Protein AF-A0A955VYC9-F1 (afdb_monomer)

Radius of gyration: 19.33 Å; Cα contacts (8 Å, |Δi|>4): 303; chains: 1; bounding box: 52×33×52 Å

Foldseek 3Di:
DVDPVCCPQLLNDQAPQPDQDSRSPPPQHRLSDPSCPPPLLNDDAPQWFLDSPSPPLAHRLRRPNCVPPPNNPPQAADDLVRQLVVCVVQPQVQADDLPGDQRQHSHPPRCVDFEPAAPVSFDRQAGCQDALALPRHPVLCLLSVVCVVRPDARPVHPDDRDTSSVSSNPRNNRNPGDD

Sequence (179 aa):
CADPDCARVPRCQPEICDNGVDDDADRLVDCADPQCAGALVCQPEDCANGRDDNGDGRVDCDDPTCEGDEACVGIPAFTQAEIQALFNRDCVGCHVGGASLGGLTLDAPFTATTVDVPATRVRIDLDLIEPGDRNSSFLYLKLAGLQGAVGGNQMPQGGVPYDAVTLERIGRWIDELAR

pLDDT: mean 87.38, std 7.94, range [55.34, 97.06]

Structure (mmCIF, N/CA/C/O backbone):
data_AF-A0A955VYC9-F1
#
_entry.id   AF-A0A955VYC9-F1
#
loop_
_atom_site.group_PDB
_atom_site.id
_atom_site.type_symbol
_atom_site.label_atom_id
_atom_site.label_alt_id
_atom_site.label_comp_id
_atom_site.label_asym_id
_atom_site.label_entity_id
_atom_site.label_seq_id
_atom_site.pdbx_PDB_ins_code
_atom_site.Cartn_x
_atom_site.Cartn_y
_atom_site.Cartn_z
_atom_site.occupancy
_atom_site.B_iso_or_equiv
_atom_site.auth_seq_id
_atom_site.auth_comp_id
_atom_site.auth_asym_id
_atom_site.auth_atom_id
_atom_site.pdbx_PDB_model_num
ATOM 1 N N . CYS A 1 1 ? -23.727 -8.497 28.173 1.00 73.88 1 CYS A N 1
ATOM 2 C CA . CYS A 1 1 ? -23.259 -9.583 27.292 1.00 73.88 1 CYS A CA 1
ATOM 3 C C . CYS A 1 1 ? -23.232 -10.942 27.997 1.00 73.88 1 CYS A C 1
ATOM 5 O O . CYS A 1 1 ? -23.511 -11.938 27.355 1.00 73.88 1 CYS A O 1
ATOM 7 N N . ALA A 1 2 ? -22.999 -11.006 29.319 1.00 75.25 2 ALA A N 1
ATOM 8 C CA . ALA A 1 2 ? -23.155 -12.247 30.100 1.00 75.25 2 ALA A CA 1
ATOM 9 C C . ALA A 1 2 ? -24.620 -12.658 30.378 1.00 75.25 2 ALA A C 1
ATOM 11 O O . ALA A 1 2 ?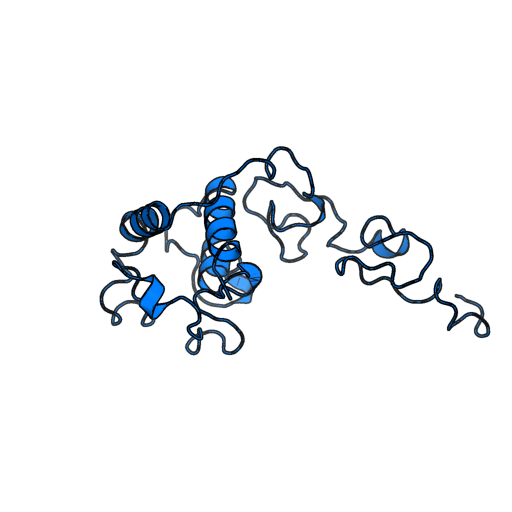 -24.876 -13.777 30.812 1.00 75.25 2 ALA A O 1
ATOM 12 N N . ASP A 1 3 ? -25.572 -11.751 30.147 1.00 82.88 3 ASP A N 1
ATOM 13 C CA . ASP A 1 3 ? -27.005 -12.026 30.226 1.00 82.88 3 ASP A CA 1
ATOM 14 C C . ASP A 1 3 ? -27.509 -12.534 28.856 1.00 82.88 3 ASP A C 1
ATOM 16 O O . ASP A 1 3 ? -27.372 -11.791 27.874 1.00 82.88 3 ASP A O 1
ATOM 20 N N . PRO A 1 4 ? -28.081 -13.756 28.766 1.00 82.44 4 PRO A N 1
ATOM 21 C CA . PRO A 1 4 ? -28.621 -14.316 27.526 1.00 82.44 4 PRO A CA 1
ATOM 22 C C . PRO A 1 4 ? -29.691 -13.447 26.856 1.00 82.44 4 PRO A C 1
ATOM 24 O O . PRO A 1 4 ? -29.758 -13.410 25.626 1.00 82.44 4 PRO A O 1
ATOM 27 N N . ASP A 1 5 ? -30.483 -12.706 27.635 1.00 84.50 5 ASP A N 1
ATOM 28 C CA . ASP A 1 5 ? -31.526 -11.816 27.112 1.00 84.50 5 ASP A CA 1
ATOM 29 C C . ASP A 1 5 ? -30.917 -10.573 26.438 1.00 84.50 5 ASP A C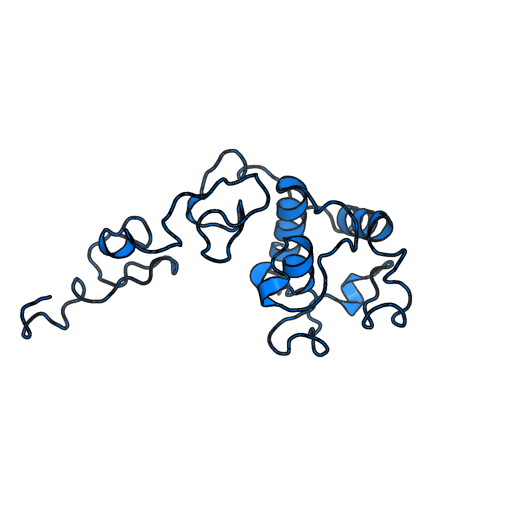 1
ATOM 31 O O . ASP A 1 5 ? -31.541 -9.934 25.590 1.00 84.50 5 ASP A O 1
ATOM 35 N N . CYS A 1 6 ? -29.657 -10.261 26.760 1.00 82.44 6 CYS A N 1
ATOM 36 C CA . CYS A 1 6 ? -28.871 -9.183 26.165 1.00 82.44 6 CYS A CA 1
ATOM 37 C C . CYS A 1 6 ? -27.817 -9.686 25.165 1.00 82.44 6 CYS A C 1
ATOM 39 O O . CYS A 1 6 ? -26.932 -8.924 24.792 1.00 82.44 6 CYS A O 1
ATOM 41 N N . ALA A 1 7 ? -27.857 -10.946 24.725 1.00 77.69 7 ALA A N 1
ATOM 42 C CA . ALA A 1 7 ? -26.824 -11.491 23.836 1.00 77.69 7 ALA A CA 1
ATOM 43 C C . ALA A 1 7 ? -26.878 -10.936 22.398 1.00 77.69 7 ALA A C 1
ATOM 45 O O . ALA A 1 7 ? -25.959 -11.161 21.621 1.00 77.69 7 ALA A O 1
ATOM 46 N N . ARG A 1 8 ? -27.964 -10.244 22.024 1.00 75.25 8 ARG A N 1
ATOM 47 C CA . ARG A 1 8 ? -28.187 -9.705 20.668 1.00 75.25 8 ARG A CA 1
ATOM 48 C C . ARG A 1 8 ? -28.364 -8.190 20.619 1.00 75.25 8 ARG A C 1
ATOM 50 O O . ARG A 1 8 ? -28.772 -7.665 19.586 1.00 75.25 8 ARG A O 1
ATOM 57 N N . VAL A 1 9 ? -28.143 -7.486 21.730 1.00 79.25 9 VAL A N 1
ATOM 58 C CA . VAL A 1 9 ? -28.120 -6.017 21.667 1.00 79.25 9 VAL A CA 1
ATOM 59 C C . VAL A 1 9 ? -26.831 -5.575 20.968 1.00 79.25 9 VAL A C 1
ATOM 61 O O . VAL A 1 9 ? -25.833 -6.274 21.137 1.00 79.25 9 VAL A O 1
ATOM 64 N N . PRO A 1 10 ? -26.841 -4.452 20.223 1.00 75.25 10 PRO A N 1
ATOM 65 C CA . PRO A 1 10 ? -25.688 -3.999 19.444 1.00 75.25 10 PRO A CA 1
ATOM 66 C C . PRO A 1 10 ? -24.385 -3.996 20.249 1.00 75.25 10 PRO A C 1
ATOM 68 O O . PRO A 1 10 ? -23.497 -4.746 19.892 1.00 75.25 10 PRO A O 1
ATOM 71 N N . ARG A 1 11 ? -24.362 -3.346 21.424 1.00 74.31 11 ARG A N 1
ATOM 72 C C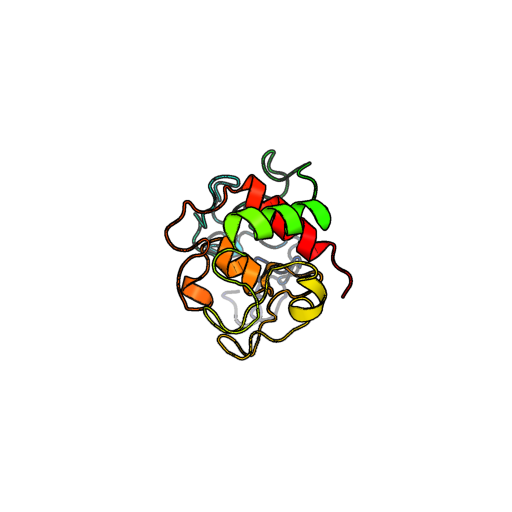A . ARG A 1 11 ? -23.214 -3.241 22.365 1.00 74.31 11 ARG A CA 1
ATOM 73 C C . ARG A 1 11 ? -22.654 -4.556 22.943 1.00 74.31 11 ARG A C 1
ATOM 75 O O . ARG A 1 11 ? -22.026 -4.582 23.998 1.00 74.31 11 ARG A O 1
ATOM 82 N N . CYS A 1 12 ? -23.128 -5.683 22.432 1.00 78.50 12 CYS A N 1
ATOM 83 C CA . CYS A 1 12 ? -22.683 -7.025 22.781 1.00 78.50 12 CYS A CA 1
ATOM 84 C C . CYS A 1 12 ? -22.311 -7.841 21.541 1.00 78.50 12 CYS A C 1
ATOM 86 O O . CYS A 1 12 ? -22.086 -9.048 21.670 1.00 78.50 12 CYS A O 1
ATOM 88 N N . GLN A 1 13 ? -22.290 -7.214 20.364 1.00 83.12 13 GLN A N 1
ATOM 89 C CA . GLN A 1 13 ? -21.647 -7.764 19.186 1.00 83.12 13 GLN A CA 1
ATOM 90 C C . GLN A 1 13 ? -20.135 -7.539 19.305 1.00 83.12 13 GLN A C 1
ATOM 92 O O . GLN A 1 13 ? -19.727 -6.557 19.920 1.00 83.12 13 GLN A O 1
ATOM 97 N N . PRO A 1 14 ? -19.317 -8.488 18.823 1.00 88.06 14 PRO A N 1
ATOM 98 C CA . PRO A 1 14 ? -17.882 -8.281 18.720 1.00 88.06 14 PRO A CA 1
ATOM 99 C C . PRO A 1 14 ? -17.572 -7.168 17.723 1.00 88.06 14 PRO A C 1
ATOM 101 O O . PRO A 1 14 ? -18.124 -7.189 16.622 1.00 88.06 14 PRO A O 1
ATOM 104 N N . GLU A 1 15 ? -16.656 -6.284 18.094 1.00 92.44 15 GLU A N 1
ATOM 105 C CA . GLU A 1 15 ? -16.107 -5.271 17.194 1.00 92.44 15 GLU A CA 1
ATOM 106 C C . GLU A 1 15 ? -15.158 -5.897 16.154 1.00 92.44 15 GLU A C 1
ATOM 108 O O . GLU A 1 15 ? -14.339 -6.763 16.499 1.00 92.44 15 GLU A O 1
ATOM 113 N N . ILE A 1 16 ? -15.253 -5.488 14.882 1.00 93.00 16 ILE A N 1
ATOM 114 C CA . ILE A 1 16 ? -14.238 -5.792 13.866 1.00 93.00 16 ILE A CA 1
ATOM 115 C C . ILE A 1 16 ? -13.280 -4.605 13.823 1.00 93.00 16 ILE A C 1
ATOM 117 O O . ILE A 1 16 ? -13.573 -3.573 13.245 1.00 93.00 16 ILE A O 1
ATOM 121 N N . CYS A 1 17 ? -12.108 -4.780 14.420 1.00 93.62 17 CYS A N 1
ATOM 122 C CA . CYS A 1 17 ? -11.203 -3.690 14.788 1.00 93.62 17 CYS A CA 1
ATOM 123 C C . CYS A 1 17 ? -10.485 -2.943 13.643 1.00 93.62 17 CYS A C 1
ATOM 125 O O . CYS A 1 17 ? -9.518 -2.238 13.923 1.00 93.62 17 CYS A O 1
ATOM 127 N N . ASP A 1 18 ? -10.857 -3.153 12.381 1.00 90.06 18 ASP A N 1
ATOM 128 C CA . ASP A 1 18 ? -10.150 -2.604 11.216 1.00 90.06 18 ASP A CA 1
ATOM 129 C C . ASP A 1 18 ? -11.044 -2.300 10.002 1.00 90.06 18 ASP A C 1
ATOM 131 O O . ASP A 1 18 ? -10.540 -2.180 8.877 1.00 90.06 18 ASP A O 1
ATOM 135 N N . ASN A 1 19 ? -12.363 -2.199 10.197 1.00 90.75 19 ASN A N 1
ATOM 136 C CA . ASN A 1 19 ? -13.323 -2.041 9.103 1.00 90.75 19 ASN A CA 1
ATOM 137 C C . ASN A 1 19 ? -13.879 -0.610 8.957 1.00 90.75 19 ASN A C 1
ATOM 139 O O . ASN A 1 19 ? -14.611 -0.351 7.993 1.00 90.75 19 ASN A O 1
ATOM 143 N N . GLY A 1 20 ? -13.537 0.318 9.860 1.00 91.12 20 GLY A N 1
ATOM 144 C CA . GLY A 1 20 ? -14.005 1.707 9.820 1.00 91.12 20 GLY A CA 1
ATOM 145 C C . GLY A 1 20 ? -15.453 1.895 10.278 1.00 91.12 20 GLY A C 1
ATOM 146 O O . GLY A 1 20 ? -16.055 2.938 9.994 1.00 91.12 20 GLY A O 1
ATOM 147 N N . VAL A 1 21 ? -16.049 0.887 10.914 1.00 93.69 21 VAL A N 1
ATOM 148 C CA . VAL A 1 21 ? -17.444 0.849 11.365 1.00 93.69 21 VAL A CA 1
ATOM 149 C C . VAL A 1 21 ? -17.474 0.685 12.888 1.00 93.69 21 VAL A C 1
ATOM 151 O O . VAL A 1 21 ? -16.519 0.242 13.495 1.00 93.69 21 VAL A O 1
ATOM 154 N N . ASP A 1 22 ? -18.565 1.140 13.500 1.00 93.00 22 ASP A N 1
ATOM 155 C CA . ASP A 1 22 ? -18.925 0.871 14.897 1.00 93.00 22 ASP A CA 1
ATOM 156 C C . ASP A 1 22 ? -19.878 -0.336 14.873 1.00 93.00 22 ASP A C 1
ATOM 158 O O . ASP A 1 22 ? -21.089 -0.180 14.645 1.00 93.00 22 ASP A O 1
ATOM 162 N N . ASP A 1 23 ? -19.320 -1.545 14.941 1.00 92.19 23 ASP A N 1
ATOM 163 C CA . ASP A 1 23 ? -20.053 -2.805 14.758 1.00 92.19 23 ASP A CA 1
ATOM 164 C C . ASP A 1 23 ? -20.979 -3.114 15.940 1.00 92.19 23 ASP A C 1
ATOM 166 O O . ASP A 1 23 ? -22.039 -3.743 15.773 1.00 92.19 23 ASP A O 1
ATOM 170 N N . ASP A 1 24 ? -20.616 -2.641 17.132 1.00 90.69 24 ASP A N 1
ATOM 171 C CA . ASP A 1 24 ? -21.398 -2.802 18.352 1.00 90.69 24 ASP A CA 1
ATOM 172 C C . ASP A 1 24 ? -22.317 -1.588 18.673 1.00 90.69 24 ASP A C 1
ATOM 174 O O . ASP A 1 24 ? -23.186 -1.633 19.556 1.00 90.69 24 ASP A O 1
ATOM 178 N N . ALA A 1 25 ? -22.271 -0.544 17.849 1.00 90.75 25 ALA A N 1
ATOM 179 C CA . ALA A 1 25 ? -23.091 0.664 17.936 1.00 90.75 25 ALA A CA 1
ATOM 180 C C . ALA A 1 25 ? -22.966 1.427 19.276 1.00 90.75 25 ALA A C 1
ATOM 182 O O . ALA A 1 25 ? -23.942 2.069 19.718 1.00 90.75 25 ALA A O 1
ATOM 183 N N . ASP A 1 26 ? -21.821 1.344 19.959 1.00 90.81 26 ASP A N 1
ATOM 184 C CA . ASP A 1 26 ? -21.543 2.070 21.200 1.00 90.81 26 ASP A CA 1
ATOM 185 C C . ASP A 1 26 ? -20.916 3.467 20.993 1.00 90.81 26 ASP A C 1
ATOM 187 O O . ASP A 1 26 ? -20.900 4.282 21.932 1.00 90.81 26 ASP A O 1
ATOM 191 N N . ARG A 1 27 ? -20.623 3.814 19.729 1.00 92.31 27 ARG A N 1
ATOM 192 C CA . ARG A 1 27 ? -19.975 5.035 19.205 1.00 92.31 27 ARG A CA 1
ATOM 193 C C . ARG A 1 27 ? -18.454 5.036 19.245 1.00 92.31 27 ARG A C 1
ATOM 195 O O . ARG A 1 27 ? -17.866 6.108 19.050 1.00 92.31 27 ARG A O 1
ATOM 202 N N . LEU A 1 28 ? -17.830 3.901 19.494 1.00 93.06 28 LEU A N 1
ATOM 203 C CA . LEU A 1 28 ? -16.399 3.719 19.355 1.00 93.06 28 LEU A CA 1
ATOM 204 C C . LEU A 1 28 ? -16.162 2.869 18.104 1.00 93.06 28 LEU A C 1
ATOM 206 O O . LEU A 1 28 ? -16.914 1.958 17.806 1.00 93.06 28 LEU A O 1
ATOM 210 N N . VAL A 1 29 ? -15.188 3.274 17.295 1.00 93.19 29 VAL A N 1
ATOM 211 C CA . VAL A 1 29 ? -14.887 2.652 15.999 1.00 93.19 29 VAL A CA 1
ATOM 212 C C . VAL A 1 29 ? -13.497 2.049 16.094 1.00 93.19 29 VAL A C 1
ATOM 214 O O . VAL A 1 29 ? -12.576 2.733 16.560 1.00 93.19 29 VAL A O 1
ATOM 217 N N . ASP A 1 30 ? -13.343 0.810 15.633 1.00 92.19 30 ASP A N 1
ATOM 218 C CA . ASP A 1 30 ? -12.056 0.123 15.512 1.00 92.19 30 ASP A CA 1
ATOM 219 C C . ASP A 1 30 ? -11.197 0.224 16.796 1.00 92.19 30 ASP A C 1
ATOM 221 O O . ASP A 1 30 ? -11.635 -0.089 17.900 1.00 92.19 30 ASP A O 1
ATOM 225 N N . CYS A 1 31 ? -9.958 0.713 16.694 1.00 92.75 31 CYS A N 1
ATOM 226 C CA . CYS A 1 31 ? -9.025 0.834 17.813 1.00 92.75 31 CYS A CA 1
ATOM 227 C C . CYS A 1 31 ? -9.406 1.881 18.868 1.00 92.75 31 CYS A C 1
ATOM 229 O O . CYS A 1 31 ? -8.776 1.939 19.928 1.00 92.75 31 CYS A O 1
ATOM 231 N N . ALA A 1 32 ? -10.429 2.704 18.617 1.00 92.69 32 ALA A N 1
ATOM 232 C CA . ALA A 1 32 ? -11.029 3.517 19.669 1.00 92.69 32 ALA A CA 1
ATOM 233 C C . ALA A 1 32 ? -11.928 2.681 20.602 1.00 92.69 32 ALA A C 1
ATOM 235 O O . ALA A 1 32 ? -12.249 3.148 21.701 1.00 92.69 32 ALA A O 1
ATOM 236 N N . ASP A 1 33 ? -12.315 1.470 20.187 1.00 93.12 33 ASP A N 1
ATOM 237 C CA . ASP A 1 33 ? -13.179 0.567 20.935 1.00 93.12 33 ASP A CA 1
ATOM 238 C C . ASP A 1 33 ? -12.409 -0.280 21.984 1.00 93.12 33 ASP A C 1
ATOM 240 O O . ASP A 1 33 ? -11.379 -0.899 21.688 1.00 93.12 33 ASP A O 1
ATOM 244 N N . PRO A 1 34 ? -12.882 -0.363 23.245 1.00 91.88 34 PRO A N 1
ATOM 245 C CA . PRO A 1 34 ? -12.245 -1.154 24.296 1.00 91.88 34 PRO A CA 1
ATOM 246 C C . PRO A 1 34 ? -12.221 -2.670 24.052 1.00 91.88 34 PRO A C 1
ATOM 248 O O . PRO A 1 34 ? -11.365 -3.356 24.621 1.00 91.88 34 PRO A O 1
ATOM 251 N N . GLN A 1 35 ? -13.146 -3.217 23.261 1.00 90.56 35 GLN A N 1
ATOM 252 C CA . GLN A 1 35 ? -13.141 -4.616 22.832 1.00 90.56 35 GLN A CA 1
ATOM 253 C C . GLN A 1 35 ? -11.917 -4.926 21.953 1.00 90.56 35 GLN A C 1
ATOM 255 O O . GLN A 1 35 ? -11.426 -6.059 21.977 1.00 90.56 35 GLN A O 1
ATOM 260 N N . CYS A 1 36 ? -11.357 -3.917 21.277 1.00 93.56 36 CYS A N 1
ATOM 261 C CA . CYS A 1 36 ? -10.180 -4.029 20.416 1.00 93.56 36 CYS A CA 1
ATOM 262 C C . CYS A 1 36 ? -8.833 -3.935 21.147 1.00 93.56 36 CYS A C 1
ATOM 264 O O . CYS A 1 36 ? -7.784 -4.100 20.529 1.00 93.56 36 CYS A O 1
ATOM 266 N N . ALA A 1 37 ? -8.818 -3.777 22.476 1.00 91.19 37 ALA A N 1
ATOM 267 C CA . ALA A 1 37 ? -7.582 -3.619 23.256 1.00 91.19 37 ALA A CA 1
ATOM 268 C C . ALA A 1 37 ? -6.559 -4.770 23.100 1.00 91.19 37 ALA A C 1
ATOM 270 O O . ALA A 1 37 ? -5.375 -4.588 23.385 1.00 91.19 37 ALA A O 1
ATOM 271 N N . GLY A 1 38 ? -7.007 -5.963 22.693 1.00 89.50 38 GLY A N 1
ATOM 272 C CA . GLY A 1 38 ? -6.149 -7.124 22.431 1.00 89.50 38 GLY A CA 1
ATOM 273 C C . GLY A 1 38 ? -5.926 -7.445 20.951 1.00 89.50 38 GLY A C 1
ATOM 274 O O . GLY A 1 38 ? -5.281 -8.452 20.661 1.00 89.50 38 GLY A O 1
ATOM 275 N N . ALA A 1 39 ? -6.483 -6.657 20.028 1.00 93.00 39 ALA A N 1
ATOM 276 C CA . ALA A 1 39 ? -6.310 -6.866 18.596 1.00 93.00 39 ALA A CA 1
ATOM 277 C C . ALA A 1 39 ? -4.910 -6.405 18.158 1.00 93.00 39 ALA A C 1
ATOM 279 O O . ALA A 1 39 ? -4.419 -5.388 18.652 1.00 93.00 39 ALA A O 1
ATOM 280 N N . LEU A 1 40 ? -4.269 -7.166 17.259 1.00 92.56 40 LEU A N 1
ATOM 281 C CA . LEU A 1 40 ? -2.926 -6.846 16.750 1.00 92.56 40 LEU A CA 1
ATOM 282 C C . LEU A 1 40 ? -2.922 -5.531 15.967 1.00 92.56 40 LEU A C 1
ATOM 284 O O . LEU A 1 40 ? -2.083 -4.692 16.249 1.00 92.56 40 LEU A O 1
ATOM 288 N N . VAL A 1 41 ? -3.954 -5.309 15.147 1.00 91.25 41 VAL A N 1
ATOM 289 C CA . VAL A 1 41 ? -4.198 -4.074 14.372 1.00 91.25 41 VAL A CA 1
ATOM 290 C C . VAL A 1 41 ? -4.329 -2.797 15.214 1.00 91.25 41 VAL A C 1
ATOM 292 O O . VAL A 1 41 ? -4.343 -1.693 14.687 1.00 91.25 41 VAL A O 1
ATOM 295 N N . CYS A 1 42 ? -4.440 -2.936 16.538 1.00 93.38 42 CYS A N 1
ATOM 296 C CA . CYS A 1 42 ? -4.492 -1.820 17.480 1.00 93.38 42 CYS A CA 1
ATOM 297 C C . CYS A 1 42 ? -3.272 -1.756 18.405 1.00 93.38 42 CYS A C 1
ATOM 299 O O . CYS A 1 42 ? -3.244 -0.936 19.328 1.00 93.38 42 CYS A O 1
ATOM 301 N N . GLN A 1 43 ? -2.283 -2.637 18.220 1.00 94.19 43 GLN A N 1
ATOM 302 C CA . GLN A 1 43 ? -1.012 -2.523 18.925 1.00 94.19 43 GLN A CA 1
ATOM 303 C C . GLN A 1 43 ? -0.115 -1.511 18.199 1.00 94.19 43 GLN A C 1
ATOM 305 O O . GLN A 1 43 ? -0.191 -1.407 16.980 1.00 94.19 43 GLN A O 1
ATOM 310 N N . PRO A 1 44 ? 0.734 -0.771 18.933 1.00 92.50 44 PRO A N 1
ATOM 311 C CA . PRO A 1 44 ? 1.580 0.256 18.335 1.00 92.50 44 PRO A CA 1
ATOM 312 C C . PRO A 1 44 ? 2.509 -0.287 17.247 1.00 92.50 44 PRO A C 1
ATOM 314 O O . PRO A 1 44 ? 3.176 -1.298 17.474 1.00 92.50 44 PRO A O 1
ATOM 317 N N . GLU A 1 45 ? 2.616 0.465 16.157 1.00 93.38 45 GLU A N 1
ATOM 318 C CA . GLU A 1 45 ? 3.530 0.235 15.038 1.00 93.38 45 GLU A CA 1
ATOM 319 C C . GLU A 1 45 ? 4.668 1.281 15.029 1.00 93.38 45 GLU A C 1
ATOM 321 O O . GLU A 1 45 ? 4.497 2.406 15.515 1.00 93.38 45 GLU A O 1
ATOM 326 N N . ASP A 1 46 ? 5.848 0.936 14.502 1.00 92.94 46 ASP A N 1
ATOM 327 C CA . ASP A 1 46 ? 6.881 1.923 14.154 1.00 92.94 46 ASP A CA 1
ATOM 328 C C . ASP A 1 46 ? 6.757 2.268 12.667 1.00 92.94 46 ASP A C 1
ATOM 330 O O . ASP A 1 46 ? 7.271 1.579 11.793 1.00 92.94 46 ASP A O 1
ATOM 334 N N . CYS A 1 47 ? 6.084 3.387 12.406 1.00 92.56 47 CYS A N 1
ATOM 335 C CA . CYS A 1 47 ? 5.564 3.806 11.103 1.00 92.56 47 CYS A CA 1
ATOM 336 C C . CYS A 1 47 ? 6.597 4.103 9.997 1.00 92.56 47 CYS A C 1
ATOM 338 O O . CYS A 1 47 ? 6.248 4.700 8.976 1.00 92.56 47 CYS A O 1
ATOM 340 N N . ALA A 1 48 ? 7.879 3.798 10.201 1.00 90.19 48 ALA A N 1
ATOM 341 C CA . ALA A 1 48 ? 8.948 4.190 9.286 1.00 90.19 48 ALA A CA 1
ATOM 342 C C . ALA A 1 48 ? 10.111 3.192 9.181 1.00 90.19 48 ALA A C 1
ATOM 344 O O . ALA A 1 48 ? 11.169 3.548 8.637 1.00 90.19 48 ALA A O 1
ATOM 345 N N . ASN A 1 49 ? 9.982 1.980 9.720 1.00 86.56 49 ASN A N 1
ATOM 346 C CA . ASN A 1 49 ? 11.101 1.044 9.810 1.00 86.56 49 ASN A CA 1
ATOM 347 C C . ASN A 1 49 ? 11.069 -0.086 8.761 1.00 86.56 49 ASN A C 1
ATOM 349 O O . ASN A 1 49 ? 12.039 -0.858 8.677 1.00 86.56 49 ASN A O 1
ATOM 353 N N . GLY A 1 50 ? 10.031 -0.143 7.919 1.00 81.62 50 GLY A N 1
ATOM 354 C CA . GLY A 1 50 ? 9.890 -1.146 6.865 1.00 81.62 50 GLY A CA 1
ATOM 355 C C . GLY A 1 50 ? 9.510 -2.525 7.394 1.00 81.62 50 GLY A C 1
ATOM 356 O O . GLY A 1 50 ? 9.877 -3.529 6.771 1.00 81.62 50 GLY A O 1
ATOM 357 N N . ARG A 1 51 ? 8.892 -2.603 8.575 1.00 84.81 51 ARG A N 1
ATOM 358 C CA . ARG A 1 51 ? 8.492 -3.848 9.239 1.00 84.81 51 ARG A CA 1
ATOM 359 C C . ARG A 1 51 ? 7.034 -3.759 9.669 1.00 84.81 51 ARG A C 1
ATOM 361 O O . ARG A 1 51 ? 6.413 -2.718 9.581 1.00 84.81 51 ARG A O 1
ATOM 368 N N . ASP A 1 52 ? 6.535 -4.931 10.024 1.00 86.75 52 ASP A N 1
ATOM 369 C CA . ASP A 1 52 ? 5.256 -5.160 10.681 1.00 86.75 52 ASP A CA 1
ATOM 370 C C . ASP A 1 52 ? 5.613 -5.484 12.142 1.00 86.75 52 ASP A C 1
ATOM 372 O O . ASP A 1 52 ? 6.063 -6.601 12.449 1.00 86.75 52 ASP A O 1
ATOM 376 N N . ASP A 1 53 ? 5.609 -4.466 13.001 1.00 91.19 53 ASP A N 1
ATOM 377 C CA . ASP A 1 53 ? 6.042 -4.535 14.398 1.00 91.19 53 ASP A CA 1
ATOM 378 C C . ASP A 1 53 ? 4.960 -5.104 15.313 1.00 91.19 53 ASP A C 1
ATOM 380 O O . ASP A 1 53 ? 5.281 -5.795 16.294 1.00 91.19 53 ASP A O 1
ATOM 384 N N . ASN A 1 54 ? 3.690 -4.861 14.989 1.00 91.81 54 ASN A N 1
ATOM 385 C CA . ASN A 1 54 ? 2.557 -5.427 15.709 1.00 91.81 54 ASN A CA 1
ATOM 386 C C . ASN A 1 54 ? 2.165 -6.845 15.240 1.00 91.81 54 ASN A C 1
ATOM 388 O O . ASN A 1 54 ? 1.520 -7.587 15.994 1.00 91.81 54 ASN A O 1
ATOM 392 N N . GLY A 1 55 ? 2.630 -7.277 14.067 1.00 89.38 55 GLY A N 1
ATOM 393 C CA . GLY A 1 55 ? 2.396 -8.601 13.498 1.00 89.38 55 GLY A CA 1
ATOM 394 C C . GLY A 1 55 ? 1.005 -8.785 12.888 1.00 89.38 55 GLY A C 1
ATOM 395 O O . GLY A 1 55 ? 0.527 -9.928 12.840 1.00 89.38 55 GLY A O 1
ATOM 396 N N . ASP A 1 56 ? 0.324 -7.708 12.500 1.00 86.94 56 ASP A N 1
ATOM 397 C CA . ASP A 1 56 ? -1.020 -7.740 11.917 1.00 86.94 56 ASP A CA 1
ATOM 398 C C . ASP A 1 56 ? -1.016 -7.933 10.383 1.00 86.94 56 ASP A C 1
ATOM 400 O O . ASP A 1 56 ? -2.056 -8.228 9.783 1.00 86.94 56 ASP A O 1
ATOM 404 N N . GLY A 1 57 ? 0.168 -7.879 9.764 1.00 83.62 57 GLY A N 1
ATOM 405 C CA . GLY A 1 57 ? 0.392 -8.040 8.331 1.00 83.62 57 GLY A CA 1
ATOM 406 C C . GLY A 1 57 ? 0.416 -6.735 7.534 1.00 83.62 57 GLY A C 1
ATOM 407 O O . GLY A 1 57 ? 0.586 -6.799 6.310 1.00 83.62 57 GLY A O 1
ATOM 408 N N . ARG A 1 58 ? 0.252 -5.585 8.187 1.00 85.12 58 ARG A N 1
ATOM 409 C CA . ARG A 1 58 ? 0.362 -4.239 7.623 1.00 85.12 58 ARG A CA 1
ATOM 410 C C . ARG A 1 58 ? 1.701 -3.636 8.064 1.00 85.12 58 ARG A C 1
ATOM 412 O O . ARG A 1 58 ? 2.284 -4.038 9.057 1.00 85.12 58 ARG A O 1
ATOM 419 N N . VAL A 1 59 ? 2.273 -2.771 7.231 1.00 86.31 59 VAL A N 1
ATOM 420 C CA . VAL A 1 59 ? 3.647 -2.265 7.403 1.00 86.31 59 VAL A CA 1
ATOM 421 C C . VAL A 1 59 ? 3.625 -0.752 7.309 1.00 86.31 59 VAL A C 1
ATOM 423 O O . VAL A 1 59 ? 3.060 -0.211 6.355 1.00 86.31 59 VAL A O 1
ATOM 426 N N . ASP A 1 60 ? 4.307 -0.082 8.235 1.00 88.62 60 ASP A N 1
ATOM 427 C CA . ASP A 1 60 ? 4.488 1.370 8.236 1.00 88.62 60 ASP A CA 1
ATOM 428 C C . ASP A 1 60 ? 3.161 2.131 7.980 1.00 88.62 60 ASP A C 1
ATOM 430 O O . ASP A 1 60 ? 2.176 1.976 8.690 1.00 88.62 60 ASP A O 1
ATOM 434 N N . CYS A 1 61 ? 3.098 2.940 6.920 1.00 90.50 61 CYS A N 1
ATOM 435 C CA . CYS A 1 61 ? 1.947 3.770 6.571 1.00 90.50 61 CYS A CA 1
ATOM 436 C C . CYS A 1 61 ? 0.720 3.003 6.070 1.00 90.50 61 CYS A C 1
ATOM 438 O O . CYS A 1 61 ? -0.339 3.612 5.906 1.00 90.50 61 CYS A O 1
ATOM 440 N N . ASP A 1 62 ? 0.857 1.701 5.818 1.00 85.88 62 ASP A N 1
ATOM 441 C CA . ASP A 1 62 ? -0.277 0.828 5.526 1.00 85.88 62 ASP A CA 1
ATOM 442 C C . ASP A 1 62 ? -0.957 0.332 6.823 1.00 85.88 62 ASP A C 1
ATOM 444 O O . ASP A 1 62 ? -2.067 -0.212 6.764 1.00 85.88 62 ASP A O 1
ATOM 448 N N . ASP A 1 63 ? -0.322 0.535 7.985 1.00 89.00 63 ASP A N 1
ATOM 449 C CA . ASP A 1 63 ? -0.853 0.199 9.305 1.00 89.00 63 ASP A CA 1
ATOM 450 C C . ASP A 1 63 ? -1.839 1.274 9.827 1.00 89.00 63 ASP A C 1
ATOM 452 O O . ASP A 1 63 ? -1.528 2.472 9.814 1.00 89.00 63 ASP A O 1
ATOM 456 N N . PRO A 1 64 ? -3.038 0.893 10.313 1.00 87.81 64 PRO A N 1
ATOM 457 C CA . PRO A 1 64 ? -4.035 1.825 10.843 1.00 87.81 64 PRO A CA 1
ATOM 458 C C . PRO A 1 64 ? -3.563 2.647 12.041 1.00 87.81 64 PRO A C 1
ATOM 460 O O . PRO A 1 64 ? -4.015 3.777 12.227 1.00 87.81 64 PRO A O 1
ATOM 463 N N . THR A 1 65 ? -2.649 2.123 12.856 1.00 90.69 65 THR A N 1
ATOM 464 C CA . THR A 1 65 ? -2.108 2.846 14.011 1.00 90.69 65 THR A CA 1
ATOM 465 C C . THR A 1 65 ? -1.148 3.969 13.611 1.00 90.69 65 THR A C 1
ATOM 467 O O . THR A 1 65 ? -0.877 4.852 14.427 1.00 90.69 65 THR A O 1
ATOM 470 N N . CYS A 1 66 ? -0.718 4.000 12.345 1.00 91.25 66 CYS A N 1
ATOM 471 C CA . CYS A 1 66 ? 0.104 5.053 11.750 1.00 91.25 66 CYS A CA 1
ATOM 472 C C . CYS A 1 66 ? -0.704 6.200 11.126 1.00 91.25 66 CYS A C 1
ATOM 474 O O . CYS A 1 66 ? -0.132 7.117 10.521 1.00 91.25 66 CYS A O 1
ATOM 476 N N . GLU A 1 67 ? -2.033 6.201 11.277 1.00 87.38 67 GLU A N 1
ATOM 477 C CA . GLU A 1 67 ? -2.866 7.297 10.796 1.00 87.38 67 GLU A CA 1
ATOM 478 C C . GLU A 1 67 ? -2.445 8.635 11.438 1.00 87.38 67 GLU A C 1
ATOM 480 O O . GLU A 1 67 ? -2.544 8.856 12.645 1.00 87.38 67 GLU A O 1
ATOM 485 N N . GLY A 1 68 ? -1.981 9.565 10.599 1.00 87.12 68 GLY A N 1
ATOM 486 C CA . GLY A 1 68 ? -1.543 10.894 11.028 1.00 87.12 68 GLY A CA 1
ATOM 487 C C . GLY A 1 68 ? -0.104 10.973 11.547 1.00 87.12 68 GLY A C 1
ATOM 488 O O . GLY A 1 68 ? 0.301 12.060 11.967 1.00 87.12 68 GLY A O 1
ATOM 489 N N . ASP A 1 69 ? 0.670 9.885 11.486 1.00 91.38 69 ASP A N 1
ATOM 490 C CA . ASP A 1 69 ? 2.093 9.909 11.831 1.00 91.38 69 ASP A CA 1
ATOM 491 C C . ASP A 1 69 ? 2.888 10.829 10.884 1.00 91.38 69 ASP A C 1
ATOM 493 O O . ASP A 1 69 ? 2.626 10.903 9.677 1.00 91.38 69 ASP A O 1
ATOM 497 N N . GLU A 1 70 ? 3.880 11.546 11.425 1.00 89.00 70 GLU A N 1
ATOM 498 C CA . GLU A 1 70 ? 4.727 12.467 10.656 1.00 89.00 70 GLU A CA 1
ATOM 499 C C . GLU A 1 70 ? 5.498 11.763 9.528 1.00 89.00 70 GLU A C 1
ATOM 501 O O . GLU A 1 70 ? 5.785 12.388 8.504 1.00 89.00 70 GLU A O 1
ATOM 506 N N . ALA A 1 71 ? 5.806 10.474 9.688 1.00 87.50 71 ALA A N 1
ATOM 507 C CA . ALA A 1 71 ? 6.434 9.649 8.668 1.00 87.50 71 ALA A CA 1
ATOM 508 C C . ALA A 1 71 ? 5.500 9.335 7.494 1.00 87.50 71 ALA A C 1
ATOM 510 O O . ALA A 1 71 ? 5.992 9.094 6.399 1.00 87.50 71 ALA A O 1
ATOM 511 N N . CYS A 1 72 ? 4.180 9.388 7.682 1.00 87.69 72 CYS A N 1
ATOM 512 C CA . CYS A 1 72 ? 3.196 8.966 6.681 1.00 87.69 72 CYS A CA 1
ATOM 513 C C . CYS A 1 72 ? 2.457 10.124 6.005 1.00 87.69 72 CYS A C 1
ATOM 515 O O . CYS A 1 72 ? 1.828 9.956 4.956 1.00 87.69 72 CYS A O 1
ATOM 517 N N . VAL A 1 73 ? 2.561 11.335 6.553 1.00 86.94 73 VAL A N 1
ATOM 518 C CA . VAL A 1 73 ? 1.950 12.533 5.970 1.00 86.94 73 VAL A CA 1
ATOM 519 C C . VAL A 1 73 ? 2.908 13.262 5.023 1.00 86.94 73 VAL A C 1
ATOM 521 O O . VAL A 1 73 ? 4.064 13.536 5.328 1.00 86.94 73 VAL A O 1
ATOM 524 N N . GLY A 1 74 ? 2.408 13.640 3.842 1.00 84.62 74 GLY A N 1
ATOM 525 C CA . GLY A 1 74 ? 3.156 14.478 2.895 1.00 84.62 74 GLY A CA 1
ATOM 526 C C . GLY A 1 74 ? 4.193 13.749 2.032 1.00 84.62 74 GLY A C 1
ATOM 527 O O . GLY A 1 74 ? 4.977 14.417 1.355 1.00 84.62 74 GLY A O 1
ATOM 528 N N . ILE A 1 75 ? 4.182 12.413 1.998 1.00 87.00 75 ILE A N 1
ATOM 529 C CA . ILE A 1 75 ? 4.973 11.623 1.047 1.00 87.00 75 ILE A CA 1
ATOM 530 C C . ILE A 1 75 ? 4.242 11.576 -0.309 1.00 87.00 75 ILE A C 1
ATOM 532 O O . ILE A 1 75 ? 3.133 11.051 -0.384 1.00 87.00 75 ILE A O 1
ATOM 536 N N . PRO A 1 76 ? 4.812 12.114 -1.405 1.00 92.31 76 PRO A N 1
ATOM 537 C CA . PRO A 1 76 ? 4.170 12.056 -2.715 1.00 92.31 76 PRO A CA 1
ATOM 538 C C . PRO A 1 76 ? 4.408 10.707 -3.401 1.00 92.31 76 PRO A C 1
ATOM 540 O O . PRO A 1 76 ? 5.524 10.179 -3.359 1.00 92.31 76 PRO A O 1
ATOM 543 N N . ALA A 1 77 ? 3.405 10.212 -4.130 1.00 94.25 77 ALA A N 1
ATOM 544 C CA . ALA A 1 77 ? 3.566 9.077 -5.032 1.00 94.25 77 ALA A CA 1
ATOM 545 C C . ALA A 1 77 ? 4.741 9.283 -6.000 1.00 94.25 77 ALA A C 1
ATOM 547 O O . ALA A 1 77 ? 5.057 10.405 -6.418 1.00 94.25 77 ALA A O 1
ATOM 548 N N . PHE A 1 78 ? 5.394 8.190 -6.387 1.00 96.56 78 PHE A N 1
ATOM 549 C CA . PHE A 1 78 ? 6.256 8.235 -7.559 1.00 96.56 78 PHE A CA 1
ATOM 550 C C . PHE A 1 78 ? 5.431 8.501 -8.821 1.00 96.56 78 PHE A C 1
ATOM 552 O O . PHE A 1 78 ? 4.350 7.958 -9.027 1.00 96.56 78 PHE A O 1
ATOM 559 N N . THR A 1 79 ? 5.990 9.282 -9.736 1.00 96.75 79 THR A N 1
ATOM 560 C CA . THR A 1 79 ? 5.488 9.341 -11.107 1.00 96.75 79 THR A CA 1
ATOM 561 C C . THR A 1 79 ? 5.758 8.020 -11.831 1.00 96.75 79 THR A C 1
ATOM 563 O O . THR A 1 79 ? 6.720 7.306 -11.537 1.00 96.75 79 THR A O 1
ATOM 566 N N . GLN A 1 80 ? 4.986 7.739 -12.884 1.00 94.88 80 GLN A N 1
ATOM 567 C CA . GLN A 1 80 ? 5.225 6.579 -13.753 1.00 94.88 80 GLN A CA 1
ATOM 568 C C . GLN A 1 80 ? 6.674 6.506 -14.278 1.00 94.88 80 GLN A C 1
ATOM 570 O O . GLN A 1 80 ? 7.238 5.421 -14.428 1.00 94.88 80 GLN A O 1
ATOM 575 N N . ALA A 1 81 ? 7.283 7.660 -14.569 1.00 95.62 81 ALA A N 1
ATOM 576 C CA . ALA A 1 81 ? 8.661 7.737 -15.042 1.00 95.62 81 ALA A CA 1
ATOM 577 C C . ALA A 1 81 ? 9.674 7.388 -13.940 1.00 95.62 81 ALA A C 1
ATOM 579 O O . ALA A 1 81 ? 10.670 6.722 -14.222 1.00 95.62 81 ALA A O 1
ATOM 580 N N . GLU A 1 82 ? 9.420 7.798 -12.695 1.00 97.06 82 GLU A N 1
ATOM 581 C CA . GLU A 1 82 ? 10.258 7.435 -11.549 1.00 97.06 82 GLU A CA 1
ATOM 582 C C . GLU A 1 82 ? 10.166 5.940 -11.234 1.00 97.06 82 GLU A C 1
ATOM 584 O O . GLU A 1 82 ? 11.208 5.315 -11.054 1.00 97.06 82 GLU A O 1
ATOM 589 N N . ILE A 1 83 ? 8.967 5.342 -11.268 1.00 96.50 83 ILE A N 1
ATOM 590 C CA . ILE A 1 83 ? 8.812 3.885 -11.108 1.00 96.50 83 ILE A CA 1
ATOM 591 C C . ILE A 1 83 ? 9.561 3.134 -12.209 1.00 96.50 83 ILE A C 1
ATOM 593 O O . ILE A 1 83 ? 10.309 2.199 -11.931 1.00 96.50 83 ILE A O 1
ATOM 597 N N . GLN A 1 84 ? 9.431 3.561 -13.468 1.00 95.19 84 GLN A N 1
ATOM 598 C CA . GLN A 1 84 ? 10.174 2.923 -14.554 1.00 95.19 84 GLN A CA 1
ATOM 599 C C . GLN A 1 84 ? 11.691 3.052 -14.356 1.00 95.19 84 GLN A C 1
ATOM 601 O O . GLN A 1 84 ? 12.426 2.099 -14.611 1.00 95.19 84 GLN A O 1
ATOM 606 N N . ALA A 1 85 ? 12.180 4.212 -13.907 1.00 95.38 85 ALA A N 1
ATOM 607 C CA . ALA A 1 85 ? 13.598 4.412 -13.618 1.00 95.38 85 ALA A CA 1
ATOM 608 C C . ALA A 1 85 ? 14.078 3.520 -12.461 1.00 95.38 85 ALA A C 1
ATOM 610 O O . ALA A 1 85 ? 15.172 2.957 -12.541 1.00 95.38 85 ALA A O 1
ATOM 611 N N . LEU A 1 86 ? 13.248 3.356 -11.428 1.00 94.38 86 LEU A N 1
ATOM 612 C CA . LEU A 1 86 ? 13.488 2.466 -10.298 1.00 94.38 86 LEU A CA 1
ATOM 613 C C . LEU A 1 86 ? 13.622 1.009 -10.763 1.00 94.38 86 LEU A C 1
ATOM 615 O O . LEU A 1 86 ? 14.647 0.373 -10.520 1.00 94.38 86 LEU A O 1
ATOM 619 N N . PHE A 1 87 ? 12.647 0.511 -11.526 1.00 93.19 87 PHE A N 1
ATOM 620 C CA . PHE A 1 87 ? 12.665 -0.861 -12.042 1.00 93.19 87 PHE A CA 1
ATOM 621 C C . PHE A 1 87 ? 13.794 -1.099 -13.045 1.00 93.19 87 PHE A C 1
ATOM 623 O O . PHE A 1 87 ? 14.424 -2.156 -13.017 1.00 93.19 87 PHE A O 1
ATOM 630 N N . ASN A 1 88 ? 14.125 -0.115 -13.886 1.00 91.69 88 ASN A N 1
ATOM 631 C CA . ASN A 1 88 ? 15.274 -0.207 -14.789 1.00 91.69 88 ASN A CA 1
ATOM 632 C C . ASN A 1 88 ? 16.591 -0.412 -14.033 1.00 91.69 88 ASN A C 1
ATOM 634 O O . ASN A 1 88 ? 17.451 -1.164 -14.490 1.00 91.69 88 ASN A O 1
ATOM 638 N N . ARG A 1 89 ? 16.751 0.267 -12.893 1.00 91.69 89 ARG A N 1
ATOM 639 C CA . ARG A 1 89 ? 17.958 0.195 -12.069 1.00 91.69 89 ARG A CA 1
ATOM 640 C C . ARG A 1 89 ? 18.045 -1.123 -11.304 1.00 91.69 89 ARG A C 1
ATOM 642 O O . ARG A 1 89 ? 19.100 -1.752 -11.314 1.00 91.69 89 ARG A O 1
ATOM 649 N N . ASP A 1 90 ? 16.946 -1.533 -10.676 1.00 91.25 90 ASP A N 1
ATOM 650 C CA . ASP A 1 90 ? 16.986 -2.566 -9.636 1.00 91.25 90 ASP A CA 1
ATOM 651 C C . ASP A 1 90 ? 16.412 -3.919 -10.086 1.00 91.25 90 ASP A C 1
ATOM 653 O O . ASP A 1 90 ? 16.709 -4.946 -9.477 1.00 91.25 90 ASP A O 1
ATOM 657 N N . CYS A 1 91 ? 15.611 -3.954 -11.158 1.00 89.75 91 CYS A N 1
ATOM 658 C CA . CYS A 1 91 ? 14.830 -5.138 -11.534 1.00 89.75 91 CYS A CA 1
ATOM 659 C C . CYS A 1 91 ? 15.119 -5.644 -12.956 1.00 89.75 91 CYS A C 1
ATOM 661 O O . CYS A 1 91 ? 15.224 -6.853 -13.167 1.00 89.75 91 CYS A O 1
ATOM 663 N N . VAL A 1 92 ? 15.281 -4.751 -13.938 1.00 90.12 92 VAL A N 1
ATOM 664 C CA . VAL A 1 92 ? 15.386 -5.106 -15.371 1.00 90.12 92 VAL A CA 1
ATOM 665 C C . VAL A 1 92 ? 16.593 -5.987 -15.690 1.00 90.12 92 VAL A C 1
ATOM 667 O O . VAL A 1 92 ? 16.522 -6.809 -16.598 1.00 90.12 92 VAL A O 1
ATOM 670 N N . GLY A 1 93 ? 17.676 -5.916 -14.909 1.00 87.50 93 GLY A N 1
ATOM 671 C CA . GLY A 1 93 ? 18.821 -6.823 -15.078 1.00 87.50 93 GLY A CA 1
ATOM 672 C C . GLY A 1 93 ? 18.457 -8.313 -14.959 1.00 87.50 93 GLY A C 1
ATOM 673 O O . GLY A 1 93 ? 19.166 -9.162 -15.493 1.00 87.50 93 GLY A O 1
ATOM 674 N N . CYS A 1 94 ? 17.348 -8.622 -14.283 1.00 86.62 94 CYS A N 1
ATOM 675 C CA . CYS A 1 94 ? 16.813 -9.968 -14.080 1.00 86.62 94 CYS A CA 1
ATOM 676 C C . CYS A 1 94 ? 15.430 -10.171 -14.738 1.00 86.62 94 CYS A C 1
ATOM 678 O O . CYS A 1 94 ? 15.134 -11.268 -15.219 1.00 86.62 94 CYS A O 1
ATOM 680 N N . HIS A 1 95 ? 14.603 -9.123 -14.800 1.00 88.88 95 HIS A N 1
ATOM 681 C CA . HIS A 1 95 ? 13.220 -9.135 -15.291 1.00 88.88 95 HIS A CA 1
ATOM 682 C C . HIS A 1 95 ? 13.078 -8.445 -16.657 1.00 88.88 95 HIS A C 1
ATOM 684 O O . HIS A 1 95 ? 12.412 -7.417 -16.776 1.00 88.88 95 HIS A O 1
ATOM 690 N N . VAL A 1 96 ? 13.710 -9.011 -17.688 1.00 85.81 96 VAL A N 1
ATOM 691 C CA . VAL A 1 96 ? 13.659 -8.505 -19.069 1.00 85.81 96 VAL A CA 1
ATOM 692 C C . VAL A 1 96 ? 13.222 -9.603 -20.041 1.00 85.81 96 VAL A C 1
ATOM 694 O O . VAL A 1 96 ? 13.676 -10.746 -19.960 1.00 85.81 96 VAL A O 1
ATOM 697 N N . GLY A 1 97 ? 12.335 -9.264 -20.980 1.00 72.44 97 GLY A N 1
ATOM 698 C CA . GLY A 1 97 ? 11.970 -10.139 -22.102 1.00 72.44 97 GLY A CA 1
ATOM 699 C C . GLY A 1 97 ? 11.183 -11.412 -21.752 1.00 72.44 97 GLY A C 1
ATOM 700 O O . GLY A 1 97 ? 11.224 -12.375 -22.518 1.00 72.44 97 GLY A O 1
ATOM 701 N N . GLY A 1 98 ? 10.488 -11.455 -20.608 1.00 63.88 98 GLY A N 1
ATOM 702 C CA . GLY A 1 98 ? 9.468 -12.465 -20.276 1.00 63.88 98 GLY A CA 1
ATOM 703 C C . GLY A 1 98 ? 9.942 -13.914 -20.099 1.00 63.88 98 GLY A C 1
ATOM 704 O O . GLY A 1 98 ? 9.127 -14.787 -19.803 1.00 63.88 98 GLY A O 1
ATOM 705 N N . ALA A 1 99 ? 11.237 -14.199 -20.260 1.00 58.75 99 ALA A N 1
ATOM 706 C CA . ALA A 1 99 ? 11.795 -15.551 -20.180 1.00 58.75 99 ALA A CA 1
ATOM 707 C C . ALA A 1 99 ? 12.679 -15.790 -18.944 1.00 58.75 99 ALA A C 1
ATOM 709 O O . ALA A 1 99 ? 12.876 -16.943 -18.557 1.00 58.75 99 ALA A O 1
ATOM 710 N N . SER A 1 100 ? 13.189 -14.746 -18.288 1.00 55.34 100 SER A N 1
ATOM 711 C CA . SER A 1 100 ? 14.009 -14.881 -17.081 1.00 55.34 100 SER A CA 1
ATOM 712 C C . SER A 1 100 ? 13.174 -14.700 -15.803 1.00 55.34 100 SER A C 1
ATOM 714 O O . SER A 1 100 ? 12.382 -13.773 -15.674 1.00 55.34 100 SER A O 1
ATOM 716 N N . LEU A 1 101 ? 13.333 -15.639 -14.860 1.00 62.78 101 LEU A N 1
ATOM 717 C CA . LEU A 1 101 ? 12.849 -15.572 -13.469 1.00 62.78 101 LEU A CA 1
ATOM 718 C C . LEU A 1 101 ? 11.332 -15.355 -13.285 1.00 62.78 101 LEU A C 1
ATOM 720 O O . LEU A 1 101 ? 10.891 -14.422 -12.623 1.00 62.78 101 LEU A O 1
ATOM 724 N N . GLY A 1 102 ? 10.523 -16.273 -13.824 1.00 65.75 102 GLY A N 1
ATOM 725 C CA . GLY A 1 102 ? 9.092 -16.365 -13.491 1.00 65.75 102 GLY A CA 1
ATOM 726 C C . GLY A 1 102 ? 8.134 -15.805 -14.541 1.00 65.75 102 GLY A C 1
ATOM 727 O O . GLY A 1 102 ? 6.931 -16.007 -14.415 1.00 65.75 102 GLY A O 1
ATOM 728 N N . GLY A 1 103 ? 8.639 -15.229 -15.635 1.00 76.62 103 GLY A N 1
ATOM 729 C CA . GLY A 1 103 ? 7.810 -14.712 -16.732 1.00 76.62 103 GLY A CA 1
ATOM 730 C C . GLY A 1 103 ? 7.367 -13.262 -16.572 1.00 76.62 103 GLY A C 1
ATOM 731 O O . GLY A 1 103 ? 6.402 -12.856 -17.209 1.00 76.62 103 GLY A O 1
ATOM 732 N N . LEU A 1 104 ? 8.059 -12.510 -15.717 1.00 86.50 104 LEU A N 1
ATOM 733 C CA . LEU A 1 104 ? 7.813 -11.097 -15.460 1.00 86.50 104 LEU A CA 1
ATOM 734 C C . LEU A 1 104 ? 8.743 -10.230 -16.322 1.00 86.50 104 LEU A C 1
ATOM 736 O O . LEU A 1 104 ? 9.936 -10.518 -16.430 1.00 86.50 104 LEU A O 1
ATOM 740 N N . THR A 1 105 ? 8.192 -9.166 -16.902 1.00 88.12 105 THR A N 1
ATOM 741 C CA . THR A 1 105 ? 8.902 -8.195 -17.747 1.00 88.12 105 THR A CA 1
ATOM 742 C C . THR A 1 105 ? 8.704 -6.810 -17.145 1.00 88.12 105 THR A C 1
ATOM 744 O O . THR A 1 105 ? 7.565 -6.369 -17.026 1.00 88.12 105 THR A O 1
ATOM 747 N N . LEU A 1 106 ? 9.789 -6.155 -16.721 1.00 91.12 106 LEU A N 1
ATOM 748 C CA . LEU A 1 106 ? 9.744 -4.836 -16.070 1.00 91.12 106 LEU A CA 1
ATOM 749 C C . LEU A 1 106 ? 10.449 -3.731 -16.869 1.00 91.12 106 LEU A C 1
ATOM 751 O O . LEU A 1 106 ? 10.532 -2.589 -16.410 1.00 91.12 106 LEU A O 1
ATOM 755 N N . ASP A 1 107 ? 10.939 -4.042 -18.070 1.00 89.31 107 ASP A N 1
ATOM 756 C CA . ASP A 1 107 ? 11.414 -3.029 -19.006 1.00 89.31 107 ASP A CA 1
ATOM 757 C C . ASP A 1 107 ? 10.256 -2.239 -19.631 1.00 89.31 107 ASP A C 1
ATOM 759 O O . ASP A 1 107 ? 9.099 -2.659 -19.636 1.00 89.31 107 ASP A O 1
ATOM 763 N N . ALA A 1 108 ? 10.569 -1.031 -20.098 1.00 83.56 108 ALA A N 1
ATOM 764 C CA . ALA A 1 108 ? 9.557 -0.083 -20.535 1.00 83.56 108 ALA A CA 1
ATOM 765 C C . ALA A 1 108 ? 8.845 -0.529 -21.828 1.00 83.56 108 ALA A C 1
ATOM 767 O O . ALA A 1 108 ? 9.530 -0.813 -22.814 1.00 83.56 108 ALA A O 1
ATOM 768 N N . PRO A 1 109 ? 7.499 -0.455 -21.902 1.00 87.56 109 PRO A N 1
ATOM 769 C CA . PRO A 1 109 ? 6.554 -0.061 -20.849 1.00 87.56 109 PRO A CA 1
ATOM 770 C C . PRO A 1 109 ? 6.033 -1.269 -20.044 1.00 87.56 109 PRO A C 1
ATOM 772 O O . PRO A 1 109 ? 5.215 -2.037 -20.550 1.00 87.56 109 PRO A O 1
ATOM 775 N N . PHE A 1 110 ? 6.431 -1.404 -18.771 1.00 91.56 110 PHE A N 1
ATOM 776 C CA . PHE A 1 110 ? 6.058 -2.585 -17.976 1.00 91.56 110 PHE A CA 1
ATOM 777 C C . PHE A 1 110 ? 4.557 -2.653 -17.661 1.00 91.56 110 PHE A C 1
ATOM 779 O O . PHE A 1 110 ? 3.976 -3.739 -17.674 1.00 91.56 110 PHE A O 1
ATOM 786 N N . THR A 1 111 ? 3.913 -1.497 -17.448 1.00 93.12 111 THR A N 1
ATOM 787 C CA . THR A 1 111 ? 2.512 -1.406 -17.000 1.00 93.12 111 THR A CA 1
ATOM 788 C C . THR A 1 111 ? 1.533 -2.106 -17.932 1.00 93.12 111 THR A C 1
ATOM 790 O O . THR A 1 111 ? 0.572 -2.699 -17.457 1.00 93.12 111 THR A O 1
ATOM 793 N N . ALA A 1 112 ? 1.816 -2.133 -19.237 1.00 89.62 112 ALA A N 1
ATOM 794 C CA . ALA A 1 112 ? 0.998 -2.824 -20.235 1.00 89.62 112 ALA A CA 1
ATOM 795 C C . ALA A 1 112 ? 0.922 -4.350 -20.033 1.00 89.62 112 ALA A C 1
ATOM 797 O O . ALA A 1 112 ? 0.095 -5.010 -20.657 1.00 89.62 112 ALA A O 1
ATOM 798 N N . THR A 1 113 ? 1.809 -4.917 -19.213 1.00 89.38 113 THR A N 1
ATOM 799 C CA . THR A 1 113 ? 1.908 -6.362 -18.965 1.00 89.38 113 THR A CA 1
ATOM 800 C C . THR A 1 113 ? 1.814 -6.737 -17.488 1.00 89.38 113 THR A C 1
ATOM 802 O O . THR A 1 113 ? 1.954 -7.914 -17.159 1.00 89.38 113 THR A O 1
ATOM 805 N N . THR A 1 114 ? 1.589 -5.763 -16.600 1.00 91.94 114 THR A N 1
ATOM 806 C CA . THR A 1 114 ? 1.583 -5.988 -15.146 1.00 91.94 114 THR A CA 1
ATOM 807 C C . THR A 1 114 ? 0.388 -5.390 -14.416 1.00 91.94 114 THR A C 1
ATOM 809 O O . THR A 1 114 ? 0.053 -5.904 -13.360 1.00 91.94 114 THR A O 1
ATOM 812 N N . VAL A 1 115 ? -0.211 -4.302 -14.907 1.00 94.75 115 VAL A N 1
ATOM 813 C CA . VAL A 1 115 ? -1.384 -3.689 -14.260 1.00 94.75 115 VAL A CA 1
ATOM 814 C C . VAL A 1 115 ? -2.639 -4.428 -14.706 1.00 94.75 115 VAL A C 1
ATOM 816 O O . VAL A 1 115 ? -2.797 -4.618 -15.910 1.00 94.75 115 VAL A O 1
ATOM 819 N N . ASP A 1 116 ? -3.496 -4.822 -13.759 1.00 94.31 116 ASP A N 1
ATOM 820 C CA . ASP A 1 116 ? -4.711 -5.621 -14.012 1.00 94.31 116 ASP A CA 1
ATOM 821 C C . ASP A 1 116 ? -4.385 -6.963 -14.712 1.00 94.31 116 ASP A C 1
ATOM 823 O O . ASP A 1 116 ? -5.020 -7.406 -15.674 1.00 94.31 116 ASP A O 1
ATOM 827 N N . VAL A 1 117 ? -3.259 -7.572 -14.312 1.00 91.88 117 VAL A N 1
ATOM 828 C CA . VAL A 1 117 ? -2.769 -8.839 -14.870 1.00 91.88 117 VAL A CA 1
ATOM 829 C C . VAL A 1 117 ? -2.635 -9.874 -13.755 1.00 91.88 117 VAL A C 1
ATOM 831 O O . VAL A 1 117 ? -1.745 -9.727 -12.915 1.00 91.88 117 VAL A O 1
ATOM 834 N N . PRO A 1 118 ? -3.386 -10.989 -13.806 1.00 91.25 118 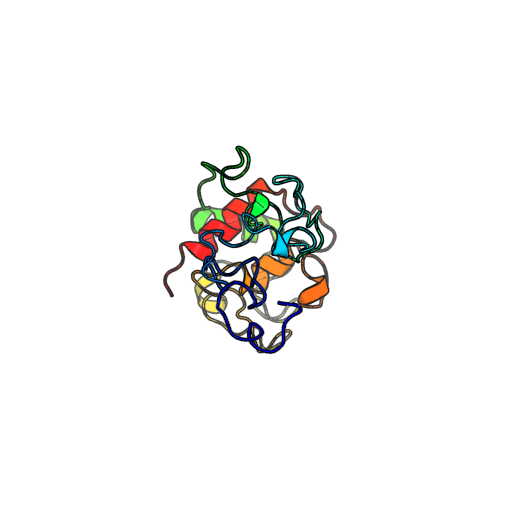PRO A N 1
ATOM 835 C CA . PRO A 1 118 ? -3.350 -12.012 -12.767 1.00 91.25 118 PRO A CA 1
ATOM 836 C C . PRO A 1 118 ? -1.966 -12.621 -12.525 1.00 91.25 118 PRO A C 1
ATOM 838 O O . PRO A 1 118 ? -1.312 -13.135 -13.445 1.00 91.25 118 PRO A O 1
ATOM 841 N N . ALA A 1 119 ? -1.568 -12.720 -11.255 1.00 87.88 119 ALA A N 1
ATOM 842 C CA . ALA A 1 119 ? -0.327 -13.353 -10.798 1.00 87.88 119 ALA A CA 1
ATOM 843 C C . ALA A 1 119 ? -0.389 -14.900 -10.815 1.00 87.88 119 ALA A C 1
ATOM 845 O O . ALA A 1 119 ? 0.232 -15.577 -9.991 1.00 87.88 119 ALA A O 1
ATOM 846 N N . THR A 1 120 ? -1.088 -15.473 -11.803 1.00 80.25 120 THR A N 1
ATOM 847 C CA . THR A 1 120 ? -1.481 -16.893 -11.982 1.00 80.25 120 THR A CA 1
ATOM 848 C C . THR A 1 120 ? -0.395 -17.951 -11.768 1.00 80.25 120 THR A C 1
ATOM 850 O O . THR A 1 120 ? -0.704 -19.127 -11.588 1.00 80.25 120 THR A O 1
ATOM 853 N N . ARG A 1 121 ? 0.884 -17.571 -11.795 1.00 70.69 121 ARG A N 1
ATOM 854 C CA . ARG A 1 121 ? 2.020 -18.469 -11.543 1.00 70.69 121 ARG A CA 1
ATOM 855 C C . ARG A 1 121 ? 2.360 -18.644 -10.064 1.00 70.69 121 ARG A C 1
ATOM 857 O O . ARG A 1 121 ? 3.143 -19.536 -9.745 1.00 70.69 121 ARG A O 1
ATOM 864 N N . VAL A 1 122 ? 1.818 -17.802 -9.187 1.00 70.19 122 VAL A N 1
ATOM 865 C CA . VAL A 1 122 ? 2.142 -17.783 -7.754 1.00 70.19 122 VAL A CA 1
ATOM 866 C C . VAL A 1 122 ? 0.878 -17.701 -6.902 1.00 70.19 122 VAL A C 1
ATOM 868 O O . VAL A 1 122 ? 0.712 -18.505 -5.987 1.00 70.19 122 VAL A O 1
ATOM 871 N N . ARG A 1 123 ? -0.029 -16.772 -7.225 1.00 75.94 123 ARG A N 1
ATOM 872 C CA . ARG A 1 123 ? -1.269 -16.511 -6.486 1.00 75.94 123 ARG A CA 1
ATOM 873 C C . ARG A 1 123 ? -2.402 -16.259 -7.471 1.00 75.94 123 ARG A C 1
ATOM 875 O O . ARG A 1 123 ? -2.242 -15.503 -8.419 1.00 75.94 123 ARG A O 1
ATOM 882 N N . ILE A 1 124 ? -3.514 -16.966 -7.294 1.00 76.19 124 ILE A N 1
ATOM 883 C CA . ILE A 1 124 ? -4.664 -16.889 -8.213 1.00 76.19 124 ILE A CA 1
ATOM 884 C C . ILE A 1 124 ? -5.635 -15.763 -7.842 1.00 76.19 124 ILE A C 1
ATOM 886 O O . ILE A 1 124 ? -6.507 -15.416 -8.625 1.00 76.19 124 ILE A O 1
ATOM 890 N N . ASP A 1 125 ? -5.481 -15.231 -6.638 1.00 86.50 125 ASP A N 1
ATOM 891 C CA . ASP A 1 125 ? -6.312 -14.224 -5.993 1.00 86.50 125 ASP A CA 1
ATOM 892 C C . ASP A 1 125 ? -5.682 -12.824 -6.003 1.00 86.50 125 ASP A C 1
ATOM 894 O O . ASP A 1 125 ? -6.246 -11.914 -5.414 1.00 86.50 125 ASP A O 1
ATOM 898 N N . LEU A 1 126 ? -4.522 -12.666 -6.647 1.00 90.56 126 LEU A N 1
ATOM 899 C CA . LEU A 1 126 ? -3.803 -11.400 -6.750 1.00 90.56 126 LEU A CA 1
ATOM 900 C C . LEU A 1 126 ? -3.477 -11.090 -8.205 1.00 90.56 126 LEU A C 1
ATOM 902 O O . LEU A 1 126 ? -3.171 -11.996 -8.994 1.00 90.56 126 LEU A O 1
ATOM 906 N N . ASP A 1 127 ? -3.393 -9.803 -8.493 1.00 93.38 127 ASP A N 1
ATOM 907 C CA . ASP A 1 127 ? -2.768 -9.293 -9.699 1.00 93.38 127 ASP A CA 1
ATOM 908 C C . ASP A 1 127 ? -1.284 -9.012 -9.470 1.00 93.38 127 ASP A C 1
ATOM 910 O O . ASP A 1 127 ? -0.801 -8.879 -8.344 1.00 93.38 127 ASP A O 1
ATOM 914 N N . LEU A 1 128 ? -0.516 -8.958 -10.558 1.00 92.25 128 LEU A N 1
ATOM 915 C CA . LEU A 1 128 ? 0.867 -8.498 -10.525 1.00 92.25 128 LEU A CA 1
ATOM 916 C C . LEU A 1 128 ? 0.905 -7.085 -9.924 1.00 92.25 128 LEU A C 1
ATOM 918 O O . LEU A 1 128 ? 1.648 -6.842 -8.971 1.00 92.25 128 LEU A O 1
ATOM 922 N N . ILE A 1 129 ? 0.064 -6.193 -10.443 1.00 94.88 129 ILE A N 1
ATOM 923 C CA . ILE A 1 129 ? -0.272 -4.894 -9.862 1.00 94.88 129 ILE A CA 1
ATOM 924 C C . ILE A 1 129 ? -1.791 -4.730 -9.978 1.00 94.88 129 ILE A C 1
ATOM 926 O O . ILE A 1 129 ? -2.302 -4.593 -11.089 1.00 94.88 129 ILE A O 1
ATOM 930 N N . GLU A 1 130 ? -2.482 -4.740 -8.843 1.00 96.00 130 GLU A N 1
ATOM 931 C CA . GLU A 1 130 ? -3.901 -4.398 -8.733 1.00 96.00 130 GLU A CA 1
ATOM 932 C C . GLU A 1 130 ? -4.018 -2.864 -8.714 1.00 96.00 130 GLU A C 1
ATOM 934 O O . GLU A 1 130 ? -3.492 -2.212 -7.803 1.00 96.00 130 GLU A O 1
ATOM 939 N N . PRO A 1 131 ? -4.651 -2.241 -9.720 1.00 96.88 131 PRO A N 1
ATOM 940 C CA . PRO A 1 131 ? -4.799 -0.794 -9.737 1.00 96.88 131 PRO A CA 1
ATOM 941 C C . PRO A 1 131 ? -5.656 -0.314 -8.559 1.00 96.88 131 PRO A C 1
ATOM 943 O O . PRO A 1 131 ? -6.747 -0.823 -8.307 1.00 96.88 131 PRO A O 1
ATOM 946 N N . GLY A 1 132 ? -5.184 0.700 -7.836 1.00 95.56 132 GLY A N 1
ATOM 947 C CA . GLY A 1 132 ? -5.933 1.269 -6.720 1.00 95.56 132 GLY A CA 1
ATOM 948 C C . GLY A 1 132 ? -5.943 0.406 -5.454 1.00 95.56 132 GLY A C 1
ATOM 949 O O . GLY A 1 132 ? -6.779 0.651 -4.579 1.00 95.56 132 GLY A O 1
ATOM 950 N N . ASP A 1 133 ? -5.094 -0.624 -5.377 1.00 93.12 133 ASP A N 1
ATOM 951 C CA . ASP A 1 133 ? -4.906 -1.443 -4.178 1.00 93.12 133 ASP A CA 1
ATOM 952 C C . ASP A 1 133 ? -3.510 -2.089 -4.145 1.00 93.12 133 ASP A C 1
ATOM 954 O O . ASP A 1 133 ? -3.250 -3.165 -4.701 1.00 93.12 133 ASP A O 1
ATOM 958 N N . ARG A 1 134 ? -2.578 -1.442 -3.443 1.00 92.25 134 ARG A N 1
ATOM 959 C CA . ARG A 1 134 ? -1.240 -2.003 -3.213 1.00 92.25 134 ARG A CA 1
ATOM 960 C C . ARG A 1 134 ? -1.247 -3.316 -2.416 1.00 92.25 134 ARG A C 1
ATOM 962 O O . ARG A 1 134 ? -0.384 -4.162 -2.651 1.00 92.25 134 ARG A O 1
ATOM 969 N N . ASN A 1 135 ? -2.213 -3.525 -1.521 1.00 88.94 135 ASN A N 1
ATOM 970 C CA . ASN A 1 135 ? -2.263 -4.698 -0.640 1.00 88.94 135 ASN A CA 1
ATOM 971 C C . ASN A 1 135 ? -2.738 -5.946 -1.389 1.00 88.94 135 ASN A C 1
ATOM 973 O O . ASN A 1 135 ? -2.393 -7.067 -1.016 1.00 88.94 135 ASN A O 1
ATOM 977 N N . SER A 1 136 ? -3.440 -5.749 -2.503 1.00 90.81 136 SER A N 1
ATOM 978 C CA . SER A 1 136 ? -3.784 -6.793 -3.473 1.00 90.81 136 SER A CA 1
ATOM 979 C C . SER A 1 136 ? -2.774 -6.903 -4.633 1.00 90.81 136 SER A C 1
ATOM 981 O O . SER A 1 136 ? -2.937 -7.729 -5.534 1.00 90.81 136 SER A O 1
ATOM 983 N N . SER A 1 137 ? -1.687 -6.121 -4.611 1.00 93.12 137 SER A N 1
ATOM 984 C CA . SER A 1 137 ? -0.653 -6.117 -5.652 1.00 93.12 137 SER A CA 1
ATOM 985 C C . SER A 1 137 ? 0.522 -7.030 -5.304 1.00 93.12 137 SER A C 1
ATOM 987 O O . SER A 1 137 ? 1.360 -6.713 -4.456 1.00 93.12 137 SER A O 1
ATOM 989 N N . PHE A 1 138 ? 0.670 -8.143 -6.026 1.00 92.06 138 PHE A N 1
ATOM 990 C CA . PHE A 1 138 ? 1.738 -9.117 -5.783 1.00 92.06 138 PHE A CA 1
ATOM 991 C C . PHE A 1 138 ? 3.141 -8.492 -5.812 1.00 92.06 138 PHE A C 1
ATOM 993 O O . PHE A 1 138 ? 3.978 -8.839 -4.977 1.00 92.06 138 PHE A O 1
ATOM 1000 N N . LEU A 1 139 ? 3.421 -7.572 -6.744 1.00 91.19 139 LEU A N 1
ATOM 1001 C CA . LEU A 1 139 ? 4.725 -6.905 -6.811 1.00 91.19 139 LEU A CA 1
ATOM 1002 C C . LEU A 1 139 ? 5.012 -6.078 -5.556 1.00 91.19 139 LEU A C 1
ATOM 1004 O O . LEU A 1 139 ? 6.133 -6.129 -5.060 1.00 91.19 139 LEU A O 1
ATOM 1008 N N . TYR A 1 140 ? 4.025 -5.357 -5.027 1.00 92.31 140 TYR A N 1
ATOM 1009 C CA . TYR A 1 140 ? 4.206 -4.539 -3.829 1.00 92.31 140 TYR A CA 1
ATOM 1010 C C . TYR A 1 140 ? 4.532 -5.405 -2.613 1.00 92.31 140 TYR A C 1
ATOM 1012 O O . 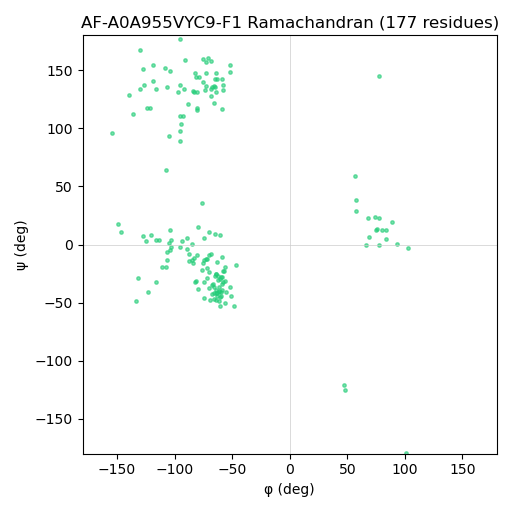TYR A 1 140 ? 5.556 -5.199 -1.964 1.00 92.31 140 TYR A O 1
ATOM 1020 N N . LEU A 1 141 ? 3.764 -6.477 -2.406 1.00 88.88 141 LEU A N 1
ATOM 1021 C CA . LEU A 1 141 ? 3.984 -7.437 -1.320 1.00 88.88 141 LEU A CA 1
ATOM 1022 C C . LEU A 1 141 ? 5.377 -8.093 -1.378 1.00 88.88 141 LEU A C 1
ATOM 1024 O O . LEU A 1 141 ? 5.943 -8.477 -0.355 1.00 88.88 141 LEU A O 1
ATOM 1028 N N . LYS A 1 142 ? 5.965 -8.217 -2.575 1.00 88.12 142 LYS A N 1
ATOM 1029 C CA . LYS A 1 142 ? 7.345 -8.693 -2.760 1.00 88.12 142 LYS A CA 1
ATOM 1030 C C . LYS A 1 142 ? 8.418 -7.681 -2.392 1.00 88.12 142 LYS A C 1
ATOM 1032 O O . LYS A 1 142 ? 9.502 -8.099 -1.981 1.00 88.12 142 LYS A O 1
ATOM 1037 N N . LEU A 1 143 ? 8.138 -6.400 -2.591 1.00 89.94 143 LEU A N 1
ATOM 1038 C CA . LEU A 1 143 ? 9.044 -5.307 -2.256 1.00 89.94 143 LEU A CA 1
ATOM 1039 C C . LEU A 1 143 ? 8.982 -4.983 -0.760 1.00 89.94 143 LEU A C 1
ATOM 1041 O O . LEU A 1 143 ? 10.027 -4.767 -0.153 1.00 89.94 143 LEU A O 1
ATOM 1045 N N . ALA A 1 144 ? 7.790 -5.047 -0.164 1.00 86.06 144 ALA A N 1
ATOM 1046 C CA . ALA A 1 144 ? 7.532 -4.768 1.249 1.00 86.06 144 ALA A CA 1
ATOM 1047 C C . ALA A 1 144 ? 8.002 -5.877 2.211 1.00 86.06 144 ALA A C 1
ATOM 1049 O O . ALA A 1 144 ? 7.721 -5.844 3.401 1.00 86.06 144 ALA A O 1
ATOM 1050 N N . GLY A 1 145 ? 8.688 -6.915 1.724 1.00 79.50 145 GLY A N 1
ATOM 1051 C CA . GLY A 1 145 ? 9.151 -8.003 2.588 1.00 79.50 145 GLY A CA 1
ATOM 1052 C C . GLY A 1 145 ? 8.059 -9.005 2.995 1.00 79.50 145 GLY A C 1
ATOM 1053 O O . GLY A 1 145 ? 8.364 -10.013 3.637 1.00 79.50 145 GLY A O 1
ATOM 1054 N N . LEU A 1 146 ? 6.817 -8.810 2.545 1.00 77.81 146 LEU A N 1
ATOM 1055 C CA . LEU A 1 146 ? 5.648 -9.644 2.847 1.00 77.81 146 LEU A CA 1
ATOM 1056 C C . LEU A 1 146 ? 5.583 -10.929 1.996 1.00 77.81 146 LEU A C 1
ATOM 1058 O O . LEU A 1 146 ? 4.581 -11.649 1.975 1.00 77.81 146 LEU A O 1
ATOM 1062 N N . GLN A 1 147 ? 6.683 -11.309 1.330 1.00 70.81 147 GLN A N 1
ATOM 1063 C CA . GLN A 1 147 ? 6.782 -12.563 0.572 1.00 70.81 147 GLN A CA 1
ATOM 1064 C C . GLN A 1 147 ? 6.479 -13.830 1.383 1.00 70.81 147 GLN A C 1
ATOM 1066 O O . GLN A 1 147 ? 6.191 -14.858 0.771 1.00 70.81 147 GLN A O 1
ATOM 1071 N N . GLY A 1 148 ? 6.545 -13.790 2.717 1.00 67.62 148 GLY A N 1
ATOM 1072 C CA . GLY A 1 148 ? 6.113 -14.904 3.567 1.00 67.62 148 GLY A CA 1
ATOM 1073 C C . GLY A 1 148 ? 4.641 -15.271 3.346 1.00 67.62 148 GLY A C 1
ATOM 1074 O O . GLY A 1 148 ? 4.308 -16.454 3.345 1.00 67.62 148 GLY A O 1
ATOM 1075 N N . ALA A 1 149 ? 3.795 -14.276 3.057 1.00 66.69 149 ALA A N 1
ATOM 1076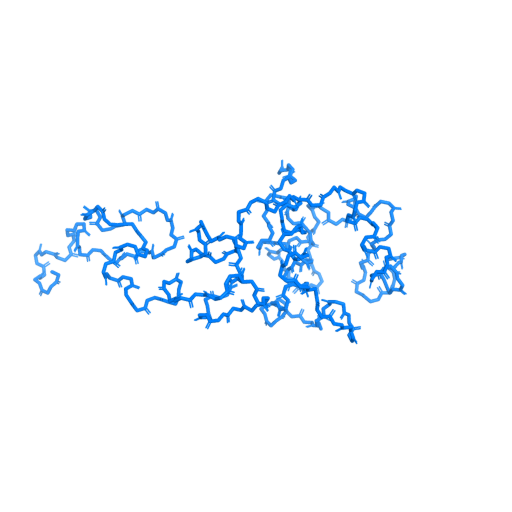 C CA . ALA A 1 149 ? 2.374 -14.454 2.773 1.00 66.69 149 ALA A CA 1
ATOM 1077 C C . ALA A 1 149 ? 2.100 -14.853 1.311 1.00 66.69 149 ALA A C 1
ATOM 1079 O O . ALA A 1 149 ? 1.165 -15.605 1.037 1.00 66.69 149 ALA A O 1
ATOM 1080 N N . VAL A 1 150 ? 2.915 -14.384 0.357 1.00 71.50 150 VAL A N 1
ATOM 1081 C CA . VAL A 1 150 ? 2.670 -14.586 -1.088 1.00 71.50 150 VAL A CA 1
ATOM 1082 C C . VAL A 1 150 ? 3.582 -15.601 -1.785 1.00 71.50 150 VAL A C 1
ATOM 1084 O O . VAL A 1 150 ? 3.329 -15.950 -2.933 1.00 71.50 150 VAL A O 1
ATOM 1087 N N . GLY A 1 151 ? 4.601 -16.130 -1.101 1.00 76.50 151 GLY A N 1
ATOM 1088 C CA . GLY A 1 151 ? 5.506 -17.183 -1.579 1.00 76.50 151 GLY A CA 1
ATOM 1089 C C . GLY A 1 151 ? 6.589 -16.708 -2.558 1.00 76.50 151 GLY A C 1
ATOM 1090 O O . GLY A 1 151 ? 6.366 -15.825 -3.376 1.00 76.50 151 GLY A O 1
ATOM 1091 N N . GLY A 1 152 ? 7.793 -17.294 -2.506 1.00 78.12 152 GLY A N 1
ATOM 1092 C CA . GLY A 1 152 ? 8.976 -16.940 -3.323 1.00 78.12 152 GLY A CA 1
ATOM 1093 C C . GLY A 1 152 ? 10.012 -16.085 -2.571 1.00 78.12 152 GLY A C 1
ATOM 1094 O O . GLY A 1 152 ? 9.805 -15.749 -1.413 1.00 78.12 152 GLY A O 1
ATOM 1095 N N . ASN A 1 153 ? 11.116 -15.703 -3.224 1.00 81.44 153 ASN A N 1
ATOM 1096 C CA . ASN A 1 153 ? 12.191 -14.925 -2.583 1.00 81.44 153 ASN A CA 1
ATOM 1097 C C . ASN A 1 153 ? 11.815 -13.444 -2.386 1.00 81.44 153 ASN A C 1
ATOM 1099 O O . ASN A 1 153 ? 10.926 -12.939 -3.080 1.00 81.44 153 ASN A O 1
ATOM 1103 N N . GLN A 1 154 ? 12.512 -12.777 -1.458 1.00 83.69 154 GLN A N 1
ATOM 1104 C CA . GLN A 1 154 ? 12.508 -11.318 -1.289 1.00 83.69 154 GLN A CA 1
ATOM 1105 C C . GLN A 1 154 ? 12.989 -10.633 -2.572 1.00 83.69 154 GLN A C 1
ATOM 1107 O O . GLN A 1 154 ? 13.936 -11.119 -3.201 1.00 83.69 154 GLN A O 1
ATOM 1112 N N . MET A 1 155 ? 12.380 -9.497 -2.919 1.00 86.94 155 MET A N 1
ATOM 1113 C CA . MET A 1 155 ? 12.854 -8.622 -3.990 1.00 86.94 155 MET A CA 1
ATOM 1114 C C . MET A 1 155 ? 13.203 -7.224 -3.449 1.00 86.94 155 MET A C 1
ATOM 1116 O O . MET A 1 155 ? 12.472 -6.733 -2.595 1.00 86.94 155 MET A O 1
ATOM 1120 N N . PRO A 1 156 ? 14.289 -6.578 -3.926 1.00 88.69 156 PRO A N 1
ATOM 1121 C CA . PRO A 1 156 ? 15.267 -7.074 -4.908 1.00 88.69 156 PRO A CA 1
ATOM 1122 C C . PRO A 1 156 ? 16.094 -8.279 -4.408 1.00 88.69 156 PRO A C 1
ATOM 1124 O O . PRO A 1 156 ? 16.556 -8.307 -3.266 1.00 88.69 156 PRO A O 1
ATOM 1127 N N . GLN A 1 157 ? 16.281 -9.304 -5.253 1.00 82.94 157 GLN A N 1
ATOM 1128 C CA . GLN A 1 157 ? 16.904 -10.567 -4.833 1.00 82.94 157 GLN A CA 1
ATOM 1129 C C . GLN A 1 157 ? 18.378 -10.378 -4.447 1.00 82.94 157 GLN A C 1
ATOM 1131 O O . GLN A 1 157 ? 19.199 -9.973 -5.266 1.00 82.94 157 GLN A O 1
ATOM 1136 N N . GLY A 1 158 ? 18.728 -10.727 -3.204 1.00 76.06 158 GLY A N 1
ATOM 1137 C CA . GLY A 1 158 ? 20.098 -10.595 -2.689 1.00 76.06 158 GLY A CA 1
ATOM 1138 C C . GLY A 1 158 ? 20.565 -9.146 -2.499 1.00 76.06 158 GLY A C 1
ATOM 1139 O O . GLY A 1 158 ? 21.735 -8.931 -2.188 1.00 76.06 158 GLY A O 1
ATOM 1140 N N . GLY A 1 159 ? 19.666 -8.174 -2.691 1.00 75.88 159 GLY A N 1
ATOM 1141 C CA . GLY A 1 159 ? 19.888 -6.757 -2.432 1.00 75.88 159 GLY A CA 1
ATOM 1142 C C . GLY A 1 159 ? 19.386 -6.326 -1.054 1.00 75.88 159 GLY A C 1
ATOM 1143 O O . GLY A 1 159 ? 18.808 -7.111 -0.299 1.00 75.88 159 GLY A O 1
ATOM 1144 N N . VAL A 1 160 ? 19.614 -5.052 -0.737 1.00 81.00 160 VAL A N 1
ATOM 1145 C CA . VAL A 1 160 ? 18.995 -4.393 0.420 1.00 81.00 160 VAL A CA 1
ATOM 1146 C C . VAL A 1 160 ? 17.516 -4.147 0.080 1.00 81.00 160 VAL A C 1
ATOM 1148 O O . VAL A 1 160 ? 17.253 -3.679 -1.031 1.00 81.00 160 VAL A O 1
ATOM 1151 N N . PRO A 1 161 ? 16.560 -4.475 0.974 1.00 85.94 161 PRO A N 1
ATOM 1152 C CA . PRO A 1 161 ? 15.169 -4.049 0.829 1.00 85.94 161 PRO A CA 1
ATOM 1153 C C . PRO A 1 161 ? 15.061 -2.537 0.613 1.00 85.94 161 PRO A C 1
ATOM 1155 O O . PRO A 1 161 ? 15.938 -1.782 1.041 1.00 85.94 161 PRO A O 1
ATOM 1158 N N . TYR A 1 162 ? 13.988 -2.094 -0.036 1.00 89.12 162 TYR A N 1
ATOM 1159 C CA . TYR A 1 162 ? 13.686 -0.667 -0.072 1.00 89.12 162 TYR A CA 1
ATOM 1160 C C . TYR A 1 162 ? 13.394 -0.144 1.337 1.00 89.12 162 TYR A C 1
ATOM 1162 O O . TYR A 1 162 ? 12.902 -0.883 2.186 1.00 89.12 162 TYR A O 1
ATOM 1170 N N . ASP A 1 163 ? 13.745 1.119 1.584 1.00 88.25 163 ASP A N 1
ATOM 1171 C CA . ASP A 1 163 ? 13.356 1.801 2.817 1.00 88.25 163 ASP A CA 1
ATOM 1172 C C . ASP A 1 163 ? 11.851 2.114 2.822 1.00 88.25 163 ASP A C 1
ATOM 1174 O O . ASP A 1 163 ? 11.209 2.137 1.765 1.00 88.25 163 ASP A O 1
ATOM 1178 N N . ALA A 1 164 ? 11.308 2.365 4.017 1.00 86.31 164 ALA A N 1
ATOM 1179 C CA . ALA A 1 164 ? 9.894 2.667 4.245 1.00 86.31 164 ALA A CA 1
ATOM 1180 C C . ALA A 1 164 ? 9.383 3.784 3.324 1.00 86.31 164 ALA A C 1
ATOM 1182 O O . ALA A 1 164 ? 8.356 3.650 2.665 1.00 86.31 164 ALA A O 1
ATOM 1183 N N . VAL A 1 165 ? 10.163 4.860 3.174 1.00 88.19 165 VAL A N 1
ATOM 1184 C CA . VAL A 1 165 ? 9.800 5.995 2.314 1.00 88.19 165 VAL A CA 1
ATOM 1185 C C . VAL A 1 165 ? 9.690 5.567 0.851 1.00 88.19 165 VAL A C 1
ATOM 1187 O O . VAL A 1 165 ? 8.761 5.965 0.156 1.00 88.19 165 VAL A O 1
ATOM 1190 N N . THR A 1 166 ? 10.627 4.770 0.341 1.00 92.19 166 THR A N 1
ATOM 1191 C CA . THR A 1 166 ? 10.584 4.293 -1.046 1.00 92.19 166 THR A CA 1
ATOM 1192 C C . THR A 1 166 ? 9.400 3.359 -1.274 1.00 92.19 166 THR A C 1
ATOM 1194 O O . THR A 1 166 ? 8.735 3.491 -2.304 1.00 92.19 166 THR A O 1
ATOM 1197 N N . LEU A 1 167 ? 9.120 2.453 -0.332 1.00 91.50 167 LEU A N 1
ATOM 1198 C CA . LEU A 1 167 ? 7.958 1.565 -0.394 1.00 91.50 167 LEU A CA 1
ATOM 1199 C C . LEU A 1 167 ? 6.656 2.360 -0.401 1.00 91.50 167 LEU A C 1
ATOM 1201 O O . LEU A 1 167 ? 5.862 2.186 -1.320 1.00 91.50 167 LEU A O 1
ATOM 1205 N N . GLU A 1 168 ? 6.504 3.319 0.507 1.00 92.00 168 GLU A N 1
ATOM 1206 C CA . GLU A 1 168 ? 5.312 4.161 0.592 1.00 92.00 168 GLU A CA 1
ATOM 1207 C C . GLU A 1 168 ? 5.072 4.947 -0.706 1.00 92.00 168 GLU A C 1
ATOM 1209 O O . GLU A 1 168 ? 3.956 5.031 -1.218 1.00 92.00 168 GLU A O 1
ATOM 1214 N N . ARG A 1 169 ? 6.135 5.472 -1.327 1.00 94.75 169 ARG A N 1
ATOM 1215 C CA . ARG A 1 169 ? 6.023 6.161 -2.624 1.00 94.75 169 ARG A CA 1
ATOM 1216 C C . ARG A 1 169 ? 5.616 5.228 -3.767 1.00 94.75 169 ARG A C 1
ATOM 1218 O O . ARG A 1 169 ? 4.936 5.684 -4.691 1.00 94.75 169 ARG A O 1
ATOM 1225 N N . ILE A 1 170 ? 6.047 3.962 -3.742 1.00 95.69 170 ILE A N 1
ATOM 1226 C CA . ILE A 1 170 ? 5.609 2.938 -4.705 1.00 95.69 170 ILE A CA 1
ATOM 1227 C C . ILE A 1 170 ? 4.144 2.588 -4.458 1.00 95.69 170 ILE A C 1
ATOM 1229 O O . ILE A 1 170 ? 3.365 2.560 -5.407 1.00 95.69 170 ILE A O 1
ATOM 1233 N N . GLY A 1 171 ? 3.771 2.333 -3.207 1.00 94.19 171 GLY A N 1
ATOM 1234 C CA . GLY A 1 171 ? 2.411 1.975 -2.843 1.00 94.19 171 GLY A CA 1
ATOM 1235 C C . GLY A 1 171 ? 1.423 3.076 -3.224 1.00 94.19 171 GLY A C 1
ATOM 1236 O O . GLY A 1 171 ? 0.427 2.795 -3.884 1.00 94.19 171 GLY A O 1
ATOM 1237 N N . ARG A 1 172 ? 1.752 4.348 -2.959 1.00 94.06 172 ARG A N 1
ATOM 1238 C CA . ARG A 1 172 ? 0.898 5.480 -3.361 1.00 94.06 172 ARG A CA 1
ATOM 1239 C C . ARG A 1 172 ? 0.729 5.568 -4.869 1.00 94.06 172 ARG A C 1
ATOM 1241 O O . ARG A 1 172 ? -0.350 5.897 -5.344 1.00 94.06 172 ARG A O 1
ATOM 1248 N N . TRP A 1 173 ? 1.780 5.255 -5.627 1.00 96.75 173 TRP 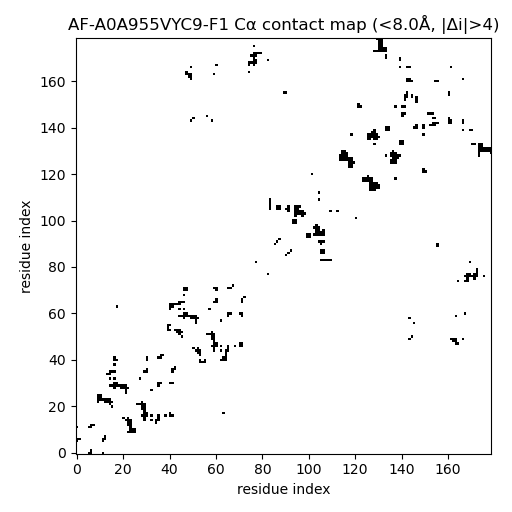A N 1
ATOM 1249 C CA . TRP A 1 173 ? 1.668 5.180 -7.081 1.00 96.75 173 TRP A CA 1
ATOM 1250 C C . TRP A 1 173 ? 0.670 4.099 -7.516 1.00 96.75 173 TRP A C 1
ATOM 1252 O O . TRP A 1 173 ? -0.099 4.354 -8.438 1.00 96.75 173 TRP A O 1
ATOM 1262 N N . ILE A 1 174 ? 0.648 2.934 -6.856 1.00 96.94 174 ILE A N 1
ATOM 1263 C CA . ILE A 1 174 ? -0.327 1.867 -7.134 1.00 96.94 174 ILE A CA 1
ATOM 1264 C C . ILE A 1 174 ? -1.744 2.316 -6.772 1.00 96.94 174 ILE A C 1
ATOM 1266 O O . ILE A 1 174 ? -2.656 2.152 -7.582 1.00 96.94 174 ILE A O 1
ATOM 1270 N N . ASP A 1 175 ? -1.924 2.913 -5.595 1.00 94.44 175 ASP A N 1
ATOM 1271 C CA . ASP A 1 175 ? -3.236 3.353 -5.108 1.00 94.44 175 ASP A CA 1
ATOM 1272 C C . ASP A 1 175 ? -3.846 4.471 -5.969 1.00 94.44 175 ASP A C 1
ATOM 1274 O O . ASP A 1 175 ? -5.065 4.606 -6.060 1.00 94.44 175 ASP A O 1
ATOM 1278 N N . 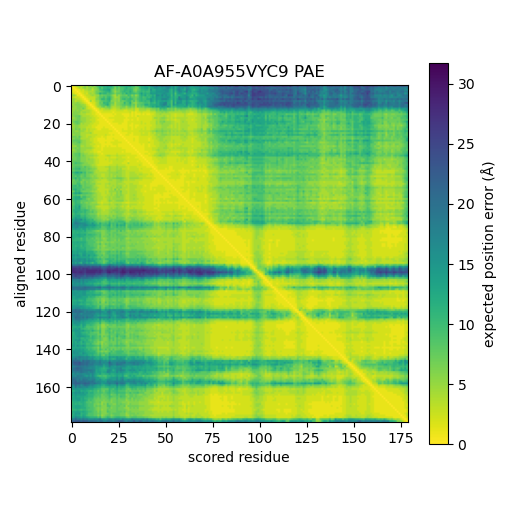GLU A 1 176 ? -3.005 5.273 -6.627 1.00 95.50 176 GLU A N 1
ATOM 1279 C CA . GLU A 1 176 ? -3.428 6.317 -7.563 1.00 95.50 176 GLU A CA 1
ATOM 1280 C C . GLU A 1 176 ? -3.770 5.780 -8.970 1.00 95.50 176 GLU A C 1
ATOM 1282 O O . GLU A 1 176 ? -4.301 6.531 -9.798 1.00 95.50 176 GLU A O 1
ATOM 1287 N N . LEU A 1 177 ? -3.496 4.503 -9.276 1.00 95.06 177 LEU A N 1
ATOM 1288 C CA . LEU A 1 177 ? -3.909 3.897 -10.545 1.00 95.06 177 LEU A CA 1
ATOM 1289 C C . LEU A 1 177 ? -5.435 3.763 -10.604 1.00 95.06 177 LEU A C 1
ATOM 1291 O O . LEU A 1 177 ? -6.089 3.321 -9.662 1.00 95.06 177 LEU A O 1
ATOM 1295 N N . ALA A 1 178 ? -6.014 4.115 -11.752 1.00 87.12 178 ALA A N 1
ATOM 1296 C CA . ALA A 1 178 ? -7.438 3.922 -11.987 1.00 87.12 178 ALA A CA 1
ATOM 1297 C C . ALA A 1 178 ? -7.771 2.425 -12.091 1.00 87.12 178 ALA A C 1
ATOM 1299 O O . ALA A 1 178 ? -7.157 1.728 -12.901 1.00 87.12 178 ALA A O 1
ATOM 1300 N N . ARG A 1 179 ? -8.753 1.989 -11.294 1.00 75.00 179 ARG A N 1
ATOM 1301 C CA . ARG A 1 179 ? -9.442 0.697 -11.434 1.00 75.00 179 ARG A CA 1
ATOM 1302 C C . ARG A 1 179 ? -10.204 0.602 -12.754 1.00 75.00 179 ARG A C 1
ATOM 1304 O O . ARG A 1 179 ? -10.748 1.643 -13.200 1.00 75.00 179 ARG A O 1
#

Secondary structure (DSSP, 8-state):
--SGGGTTSGGGSPP-TTSSS-SSSSS--GGGSGGGGG-GGGS---TTSSS-SSSSS--GGGSGGGTT-TTTSSPPPPPHHHHHHHHHHHTTTTS-TTTSTTT---SSSGGGGTBT-B-TTT-SS-BSB-TT-STTBHHHHHHTTTHHHH-S--SSTTSPPPPHHHHHHHHHHHHTS--

Nearest PDB structures (foldseek):
  1irw-assembly1_A  TM=4.595E-01  e=7.865E-01  Saccharomyces cerevisiae
  1crj-assembly1_A-2  TM=3.974E-01  e=7.865E-01  Saccharomyces cerevisiae

Mean predicted aligned error: 7.19 Å

Solvent-accessible surface area (backbone atoms only — not comparable to full-atom values): 10080 Å² total; per-residue (Å²): 91,93,46,79,93,40,49,79,43,48,78,40,44,77,66,56,47,82,73,84,43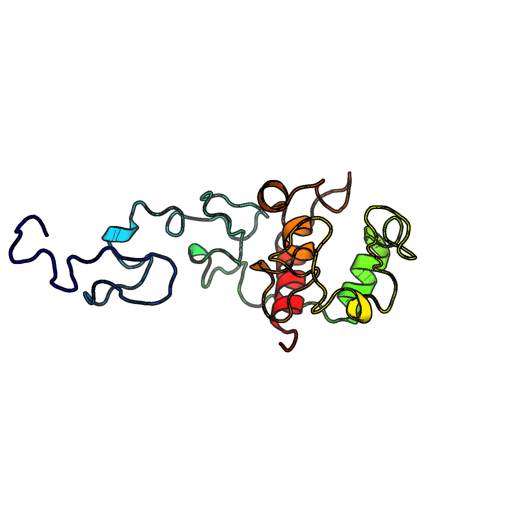,45,63,17,67,78,83,41,42,19,65,71,23,78,86,25,74,81,41,42,62,54,40,78,59,58,41,63,74,50,42,50,72,43,68,64,84,40,43,19,65,69,24,74,65,28,70,84,34,80,77,51,56,89,73,65,51,47,51,75,67,52,51,47,53,50,31,52,74,69,39,26,91,57,20,43,84,44,73,33,86,88,53,42,46,43,46,89,74,27,60,88,74,28,53,79,28,73,30,69,92,70,39,86,90,29,17,32,29,26,45,46,31,36,92,48,8,48,53,48,36,25,44,63,63,44,18,85,81,59,62,71,74,58,35,47,73,96,54,77,62,64,52,33,69,58,47,51,19,49,39,43,34,31,45,69,33,79,114